Protein 4NMW (pdb70)

Foldseek 3Di:
DWDKDKAADAPAEEEEAEAALFAQCLCVLQRVVCRNHYTYIGTGPQQGFPNDDDFFALVVLVVVVPPDDQAHAYEYAALGLSSLLVVLPCVVRHPAREYELYDQAQDDDVVRDHHDLVVLVVLLVCCVPPVPVSSLVVLLLFQPPFPCSVVVSVSRVCRNVVGDGDSRHNSRSSVNNSDGHCLQVSLPNQAYEYEYECAEPGRHPVCQVVSCVSNVNYYYDYYRGYRSCCRRPVPVVVVVCVVVVVD

Secondary structure (DSSP, 8-state):
---EEEE---SSEEEEE--TT--GGGGHHHHHHHHTT-EEEEEPPTTSTT--S--------HHHHHTS-SSEEEEEETHHHHHHH---S-GGGEEEEEEES--S--B-BTTB-SB-HHHHHHHHHHHTTSHHHHHHHHHHTTSTTSTTHHHHHHHHHHHHHT----HHHHHHHHHHHHH---TTGGGG---EEEE--TT-SSS-TTHHHHHHHH-TT-EEE-----S-HHHH-HHHHHHH--TGGG-

Structure (mmCIF, N/CA/C/O backbone):
data_4NMW
#
_entry.id   4NMW
#
_cell.length_a   99.059
_cell.length_b   54.211
_cell.length_c   66.769
_cell.angle_alpha   90.00
_cell.angle_beta   126.13
_cell.angle_gamma   90.00
#
_symmetry.space_group_name_H-M   'C 1 2 1'
#
loop_
_entity.id
_entity.type
_entity.pdbx_description
1 polymer 'Pimelyl-[acyl-carrier protein] methyl ester esterase'
2 non-polymer 'CHLORIDE ION'
3 non-polymer DI(HYDROXYETHYL)ETHER
4 water water
#
loop_
_atom_site.group_PDB
_atom_site.id
_atom_site.type_symbol
_atom_site.label_atom_id
_atom_site.label_alt_id
_atom_site.label_comp_id
_atom_site.label_asym_id
_atom_site.label_entity_id
_atom_site.label_seq_id
_atom_site.pdbx_PDB_ins_code
_atom_site.Cartn_x
_atom_site.Cartn_y
_atom_site.Cartn_z
_atom_site.occupancy
_atom_site.B_iso_or_equiv
_atom_site.auth_seq_id
_atom_site.auth_comp_id
_atom_site.auth_asym_id
_atom_site.auth_atom_id
_atom_site.pdbx_PDB_model_num
ATOM 1 N N . ASP A 1 6 ? -1.876 51.986 14.738 1.00 39.28 3 ASP A N 1
ATOM 2 C CA . ASP A 1 6 ? -0.812 51.991 13.747 1.00 37.03 3 ASP A CA 1
ATOM 3 C C . ASP A 1 6 ? 0.331 51.087 14.194 1.00 29.44 3 ASP A C 1
ATOM 4 O O . ASP A 1 6 ? 0.427 50.704 15.356 1.00 31.34 3 ASP A O 1
ATOM 9 N N . ILE A 1 7 ? 1.185 50.717 13.257 1.00 20.44 4 ILE A N 1
ATOM 10 C CA . ILE A 1 7 ? 2.290 49.851 13.587 1.00 14.51 4 ILE A CA 1
ATOM 11 C C . ILE A 1 7 ? 3.462 50.721 13.990 1.00 10.21 4 ILE A C 1
ATOM 12 O O . ILE A 1 7 ? 3.712 51.773 13.367 1.00 11.65 4 ILE A O 1
ATOM 17 N N . TRP A 1 8 ? 4.151 50.309 15.052 1.00 9.47 5 TRP A N 1
ATOM 18 C CA . TRP A 1 8 ? 5.284 51.046 15.577 1.00 8.71 5 TRP A CA 1
ATOM 19 C C . TRP A 1 8 ? 6.524 50.733 14.760 1.00 8.41 5 TRP A C 1
ATOM 20 O O . TRP A 1 8 ? 6.945 49.573 14.675 1.00 8.76 5 TRP A O 1
ATOM 31 N N . TRP A 1 9 ? 7.079 51.771 14.139 1.00 8.99 6 TRP A N 1
ATOM 32 C CA . TRP A 1 9 ? 8.353 51.691 13.412 1.00 8.74 6 TRP A CA 1
ATOM 33 C C . TRP A 1 9 ? 9.362 52.659 14.036 1.00 9.49 6 TRP A C 1
ATOM 34 O O . TRP A 1 9 ? 9.005 53.749 14.500 1.00 11.39 6 TRP A O 1
ATOM 45 N N A GLN A 1 10 ? 10.624 52.251 14.012 0.50 9.72 7 GLN A N 1
ATOM 46 N N B GLN A 1 10 ? 10.635 52.269 14.053 0.50 10.70 7 GLN A N 1
ATOM 47 C CA A GLN A 1 10 ? 11.717 53.079 14.488 0.50 10.31 7 GLN A CA 1
ATOM 48 C CA B GLN A 1 10 ? 11.703 53.146 14.549 0.50 12.33 7 GLN A CA 1
ATOM 49 C C A GLN A 1 10 ? 12.820 53.076 13.452 0.50 10.31 7 GLN A C 1
ATOM 50 C C B GLN A 1 10 ? 12.930 53.056 13.655 0.50 12.21 7 GLN A C 1
ATOM 51 O O A GLN A 1 10 ? 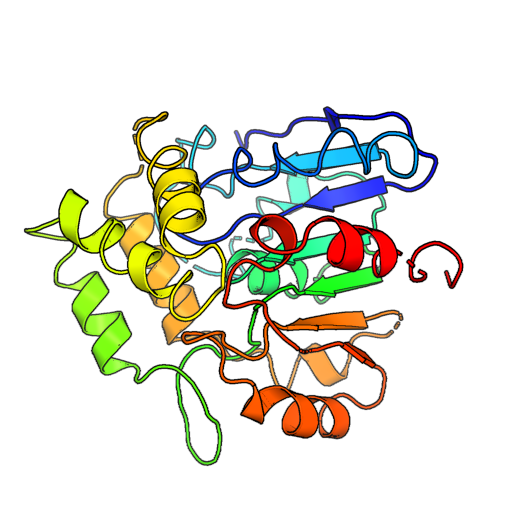13.044 52.070 12.781 0.50 8.67 7 GLN A O 1
ATOM 52 O O B GLN A 1 10 ? 13.352 51.963 13.294 0.50 12.61 7 GLN A O 1
ATOM 63 N N . THR A 1 11 ? 13.499 54.208 13.308 1.00 13.35 8 THR A N 1
ATOM 64 C CA . THR A 1 11 ? 14.678 54.248 12.473 1.00 13.65 8 THR A CA 1
ATOM 65 C C . THR A 1 11 ? 15.867 54.449 13.403 1.00 14.26 8 THR A C 1
ATOM 66 O O . THR A 1 11 ? 15.805 55.254 14.346 1.00 15.70 8 THR A O 1
ATOM 70 N N . TYR A 1 12 ? 16.942 53.717 13.145 1.00 13.44 9 TYR A N 1
ATOM 71 C CA . TYR A 1 12 ? 18.181 53.867 13.907 1.00 14.01 9 TYR A CA 1
ATOM 72 C C . TYR A 1 12 ? 19.374 53.758 12.967 1.00 11.65 9 TYR A C 1
ATOM 73 O O . TYR A 1 12 ? 19.408 52.883 12.108 1.00 12.76 9 TYR A O 1
ATOM 82 N N . GLY A 1 13 ? 20.382 54.607 13.168 1.00 13.45 10 GLY A N 1
ATOM 83 C CA . GLY A 1 13 ? 21.602 54.484 12.385 1.00 13.95 10 GLY A CA 1
ATOM 84 C C . GLY A 1 13 ? 21.590 55.360 11.154 1.00 15.16 10 GLY A C 1
ATOM 85 O O . GLY A 1 13 ? 20.613 56.055 10.885 1.00 17.76 10 GLY A O 1
ATOM 86 N N A GLU A 1 14 ? 22.668 55.317 10.382 0.44 14.97 11 GLU A N 1
ATOM 87 N N B GLU A 1 14 ? 22.693 55.349 10.410 0.56 14.55 11 GLU A N 1
ATOM 88 C CA A GLU A 1 14 ? 22.798 56.245 9.271 0.44 15.97 11 GLU A CA 1
ATOM 89 C CA B GLU A 1 14 ? 22.849 56.263 9.283 0.56 15.55 11 GLU A CA 1
ATOM 90 C C A GLU A 1 14 ? 23.466 55.616 8.047 0.44 14.32 11 GLU A C 1
ATOM 91 C C B GLU A 1 14 ? 23.585 55.621 8.106 0.56 14.41 11 GLU A C 1
ATOM 92 O O A GLU A 1 14 ? 23.858 56.317 7.110 0.44 14.26 11 GLU A O 1
ATOM 93 O O B GLU A 1 14 ? 24.156 56.320 7.261 0.56 14.99 11 GLU A O 1
ATOM 104 N N . GLY A 1 15 ? 23.583 54.292 8.052 1.00 12.87 12 GLY A N 1
ATOM 105 C CA . GLY A 1 15 ? 24.266 53.575 6.980 1.00 11.11 12 GLY A CA 1
ATOM 106 C C . GLY A 1 15 ? 23.637 53.704 5.600 1.00 10.84 12 GLY A C 1
ATOM 107 O O . GLY A 1 15 ? 22.468 54.075 5.467 1.00 12.23 12 GLY A O 1
ATOM 108 N N . ASN A 1 16 ? 24.414 53.388 4.558 1.00 10.34 13 ASN A N 1
ATOM 109 C CA . ASN A 1 16 ? 23.995 53.646 3.184 1.00 10.78 13 ASN A CA 1
ATOM 110 C C . ASN A 1 16 ? 23.162 52.521 2.543 1.00 10.45 13 ASN A C 1
ATOM 111 O O . ASN A 1 16 ? 22.816 52.578 1.358 1.00 13.10 13 ASN A O 1
ATOM 116 N N . CYS A 1 17 ? 22.795 51.528 3.350 1.00 10.32 14 CYS A N 1
ATOM 117 C CA . CYS A 1 17 ? 21.917 50.459 2.920 1.00 10.98 14 CYS A CA 1
ATOM 118 C C . CYS A 1 17 ? 20.833 50.331 3.977 1.00 9.00 14 CYS A C 1
ATOM 119 O O . CYS A 1 17 ? 21.138 50.301 5.168 1.00 10.48 14 CYS A O 1
ATOM 122 N N . HIS A 1 18 ? 19.572 50.291 3.556 1.00 9.05 15 HIS A N 1
ATOM 123 C CA . HIS A 1 18 ? 18.467 50.129 4.508 1.00 8.25 15 HIS A CA 1
ATOM 124 C C . HIS A 1 18 ? 18.262 48.676 4.894 1.00 7.55 15 HIS A C 1
ATOM 125 O O . HIS A 1 18 ? 18.375 47.785 4.054 1.00 8.36 15 HIS A O 1
ATOM 132 N N . LEU A 1 19 ? 17.968 48.451 6.169 1.00 8.15 16 LEU A N 1
ATOM 133 C CA . LEU A 1 19 ? 17.829 47.098 6.702 1.00 7.10 16 LEU A CA 1
ATOM 134 C C . LEU A 1 19 ? 16.622 47.030 7.643 1.00 7.49 16 LEU A C 1
ATOM 135 O O . LEU A 1 19 ? 16.593 47.701 8.675 1.00 9.01 16 LEU A O 1
ATOM 140 N N . VAL A 1 20 ? 15.613 46.253 7.264 1.00 7.15 17 VAL A N 1
ATOM 141 C CA . VAL A 1 20 ? 14.448 46.049 8.126 1.00 6.27 17 VAL A CA 1
ATOM 142 C C . VAL A 1 20 ? 14.730 44.850 9.024 1.00 6.56 17 VAL A C 1
ATOM 143 O O . VAL A 1 20 ? 15.187 43.810 8.534 1.00 7.46 17 VAL A O 1
ATOM 147 N N . LEU A 1 21 ? 14.452 44.990 10.322 1.00 6.18 18 LEU A N 1
ATOM 148 C CA . LEU A 1 21 ? 14.644 43.917 11.292 1.00 6.92 18 LEU A CA 1
ATOM 149 C C . LEU A 1 21 ? 13.306 43.520 11.900 1.00 6.78 18 LEU A C 1
ATOM 150 O O . LEU A 1 21 ? 12.608 44.379 12.462 1.00 7.92 18 LEU A O 1
ATOM 155 N N A LEU A 1 22 ? 12.945 42.237 11.772 0.52 6.70 19 LEU A N 1
ATOM 156 N N B LEU A 1 22 ? 12.956 42.235 11.803 0.48 6.65 19 LEU A N 1
ATOM 157 C CA A LEU A 1 22 ? 11.672 41.722 12.285 0.52 6.43 19 LEU A CA 1
ATOM 158 C CA B LEU A 1 22 ? 11.679 41.759 12.329 0.48 6.11 19 LEU A CA 1
ATOM 159 C C A LEU A 1 22 ? 11.920 40.701 13.389 0.52 5.71 19 LEU A C 1
ATOM 160 C C B LEU A 1 22 ? 11.865 40.677 13.374 0.48 4.93 19 LEU A C 1
ATOM 161 O O A LEU A 1 22 ? 12.596 39.687 13.166 0.52 7.71 19 LEU A O 1
ATOM 162 O O B LEU A 1 22 ? 12.420 39.603 13.092 0.48 5.98 19 LEU A O 1
ATOM 171 N N . HIS A 1 23 ? 11.362 40.965 14.571 1.00 5.41 20 HIS A N 1
ATOM 172 C CA . HIS A 1 23 ? 11.480 40.074 15.723 1.00 6.09 20 HIS A CA 1
ATOM 173 C C . HIS A 1 23 ? 10.581 38.819 15.641 1.00 6.96 20 HIS A C 1
ATOM 174 O O . HIS A 1 23 ? 9.764 38.640 14.705 1.00 8.11 20 HIS A O 1
ATOM 181 N N . GLY A 1 24 ? 10.720 37.954 16.646 1.00 8.22 21 GLY A N 1
ATOM 182 C CA . GLY A 1 24 ? 9.943 36.725 16.710 1.00 10.02 21 GLY A CA 1
ATOM 183 C C . GLY A 1 24 ? 8.741 36.784 17.641 1.00 8.44 21 GLY A C 1
ATOM 184 O O . GLY A 1 24 ? 8.451 37.811 18.292 1.00 8.41 21 GLY A O 1
ATOM 185 N N . TRP A 1 25 ? 8.046 35.662 17.747 1.00 8.28 22 TRP A N 1
ATOM 186 C CA . TRP A 1 25 ? 6.819 35.587 18.536 1.00 7.64 22 TRP A CA 1
ATOM 187 C C . TRP A 1 25 ? 7.012 35.976 19.996 1.00 9.06 22 TRP A C 1
ATOM 188 O O . TRP A 1 25 ? 8.029 35.613 20.616 1.00 9.61 22 TRP A O 1
ATOM 199 N N . GLY A 1 26 ? 6.054 36.736 20.543 1.00 8.67 23 GLY A N 1
ATOM 200 C CA . GLY A 1 26 ? 6.066 37.058 21.969 1.00 10.46 23 GLY A CA 1
ATOM 201 C C . GLY A 1 26 ? 7.039 38.126 22.390 1.00 11.04 23 GLY A C 1
ATOM 202 O O . GLY A 1 26 ? 7.155 38.434 23.569 1.00 13.28 23 GLY A O 1
ATOM 203 N N . LEU A 1 27 ? 7.730 38.716 21.422 1.00 9.45 24 LEU A N 1
ATOM 204 C CA . LEU A 1 27 ? 8.764 39.691 21.708 1.00 9.73 24 LEU A CA 1
ATOM 205 C C . LEU A 1 27 ? 8.468 41.001 20.998 1.00 9.70 24 LEU A C 1
ATOM 206 O O . LEU A 1 27 ? 7.314 41.288 20.679 1.00 10.39 24 LEU A O 1
ATOM 211 N N . ASN A 1 28 ? 9.499 41.812 20.782 1.00 8.97 25 ASN A N 1
ATOM 212 C CA . ASN A 1 28 ? 9.309 43.113 20.153 1.00 8.48 25 ASN A CA 1
ATOM 213 C C . ASN A 1 28 ? 10.670 43.578 19.665 1.00 8.81 25 ASN A C 1
ATOM 214 O O . ASN A 1 28 ? 11.670 42.852 19.818 1.00 10.09 25 ASN A O 1
ATOM 219 N N . ALA A 1 29 ? 10.726 44.762 19.075 1.00 8.99 26 ALA A N 1
ATOM 220 C CA . ALA A 1 29 ? 11.952 45.192 18.417 1.00 9.01 26 ALA A CA 1
ATOM 221 C C . ALA A 1 29 ? 13.113 45.394 19.385 1.00 9.05 26 ALA A C 1
ATOM 222 O O . ALA A 1 29 ? 14.248 45.511 18.939 1.00 10.72 26 ALA A O 1
ATOM 224 N N . GLU A 1 30 ? 12.843 45.440 20.691 1.00 9.36 27 GLU A N 1
ATOM 225 C CA . GLU A 1 30 ? 13.926 45.646 21.643 1.00 11.04 27 GLU A CA 1
ATOM 226 C C . GLU A 1 30 ? 14.924 44.490 21.683 1.00 10.58 27 GLU A C 1
ATOM 227 O O . GLU A 1 30 ? 16.029 44.645 22.229 1.00 12.50 27 GLU A O 1
ATOM 233 N N A VAL A 1 31 ? 14.558 43.339 21.106 0.72 10.05 28 VAL A N 1
ATOM 234 N N B VAL A 1 31 ? 14.567 43.356 21.092 0.28 10.78 28 VAL A N 1
ATOM 235 C CA A VAL A 1 31 ? 15.508 42.222 21.021 0.72 9.80 28 VAL A CA 1
ATOM 236 C CA B VAL A 1 31 ? 15.498 42.237 21.027 0.28 10.97 28 VAL A CA 1
ATOM 237 C C A VAL A 1 31 ? 16.753 42.608 20.223 0.72 10.53 28 VAL A C 1
ATOM 238 C C B VAL A 1 31 ? 16.743 42.595 20.206 0.28 10.88 28 VAL A C 1
ATOM 239 O O A VAL A 1 31 ? 17.824 42.015 20.417 0.72 12.08 28 VAL A O 1
ATOM 240 O O B VAL A 1 31 ? 17.802 41.980 20.367 0.28 11.67 28 VAL A O 1
ATOM 247 N N . TRP A 1 32 ? 16.623 43.612 19.353 1.00 9.97 29 TRP A N 1
ATOM 248 C CA . TRP A 1 32 ? 17.735 44.030 18.480 1.00 11.01 29 TRP A CA 1
ATOM 249 C C . TRP A 1 32 ? 18.686 45.028 19.144 1.00 13.18 29 TRP A C 1
ATOM 250 O O . TRP A 1 32 ? 19.670 45.464 18.527 1.00 14.84 29 TRP A O 1
ATOM 261 N N . HIS A 1 33 ? 18.400 45.406 20.386 1.00 14.83 30 HIS A N 1
ATOM 262 C CA . HIS A 1 33 ? 19.174 46.469 21.034 1.00 17.78 30 HIS A CA 1
ATOM 263 C C . HIS A 1 33 ? 20.671 46.175 21.019 1.00 20.60 30 HIS A C 1
ATOM 264 O O . HIS A 1 33 ? 21.486 47.079 20.796 1.00 22.25 30 HIS A O 1
ATOM 271 N N . CYS A 1 34 ? 21.011 44.898 21.189 1.00 22.57 31 CYS A N 1
ATOM 272 C CA . CYS A 1 34 ? 22.397 44.450 21.356 1.00 25.87 31 CYS A CA 1
ATOM 273 C C . CYS A 1 34 ? 23.244 44.588 20.110 1.00 24.29 31 CYS A C 1
ATOM 274 O O . CYS A 1 34 ? 24.469 44.542 20.181 1.00 27.94 31 CYS A O 1
ATOM 277 N N A ILE A 1 35 ? 22.610 44.731 18.950 0.67 20.14 32 ILE A N 1
ATOM 278 N N B ILE A 1 35 ? 22.583 44.803 18.983 0.33 22.24 32 ILE A N 1
ATOM 279 C CA A ILE A 1 35 ? 23.382 44.835 17.713 0.67 18.53 32 ILE A CA 1
ATOM 280 C CA B ILE A 1 35 ? 23.252 44.739 17.704 0.33 21.63 32 ILE A CA 1
ATOM 281 C C A ILE A 1 35 ? 23.251 46.189 17.016 0.67 16.46 32 ILE A C 1
ATOM 282 C C B ILE A 1 35 ? 23.159 46.069 16.954 0.33 21.03 32 ILE A C 1
ATOM 283 O O A ILE A 1 35 ? 23.912 46.422 16.008 0.67 16.34 32 ILE A O 1
ATOM 284 O O B ILE A 1 35 ? 23.792 46.244 15.913 0.33 20.88 32 ILE A O 1
ATOM 293 N N A ARG A 1 36 ? 22.396 47.064 17.545 0.67 16.06 33 ARG A N 1
ATOM 294 N N B ARG A 1 36 ? 22.383 47.006 17.497 0.33 21.10 33 ARG A N 1
ATOM 295 C CA A ARG A 1 36 ? 22.126 48.362 16.923 0.67 17.76 33 ARG A CA 1
ATOM 296 C CA B ARG A 1 36 ? 22.121 48.276 16.820 0.33 21.91 33 ARG A CA 1
ATOM 297 C C A ARG A 1 36 ? 23.384 49.157 16.646 0.67 17.26 33 ARG A C 1
ATOM 298 C C B ARG A 1 36 ? 23.369 49.115 16.571 0.33 21.97 33 ARG A C 1
ATOM 299 O O A ARG A 1 36 ? 23.583 49.631 15.535 0.67 17.21 33 ARG A O 1
ATOM 300 O O B ARG A 1 36 ? 23.592 49.568 15.451 0.33 21.64 33 ARG A O 1
ATOM 315 N N A GLU A 1 37 ? 24.212 49.331 17.672 0.60 19.64 34 GLU A N 1
ATOM 316 N N B GLU A 1 37 ? 24.170 49.34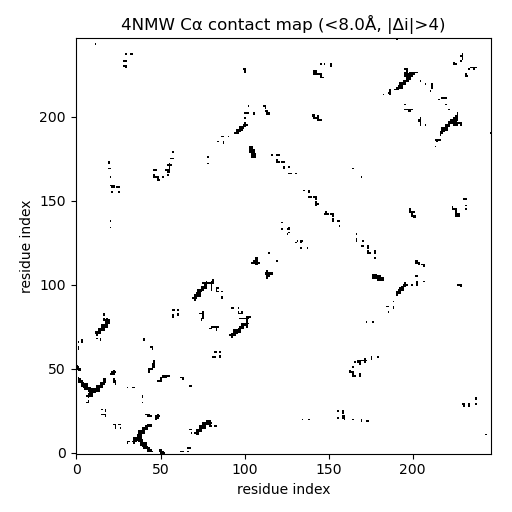0 17.610 0.40 23.52 34 GLU A N 1
ATOM 317 C CA A GLU A 1 37 ? 25.389 50.185 17.563 0.60 22.48 34 GLU A CA 1
ATOM 318 C CA B GLU A 1 37 ? 25.314 50.242 17.481 0.40 25.22 34 GLU A CA 1
ATOM 319 C C A GLU A 1 37 ? 26.358 49.672 16.513 0.60 22.60 34 GLU A C 1
ATOM 320 C C B GLU A 1 37 ? 26.368 49.700 16.524 0.40 23.82 34 GLU A C 1
ATOM 321 O O A GLU A 1 37 ? 26.850 50.439 15.684 0.60 23.66 34 GLU A O 1
ATOM 322 O O B GLU A 1 37 ? 27.000 50.462 15.794 0.40 24.46 34 GLU A O 1
ATOM 333 N N A GLU A 1 38 ? 26.620 48.370 16.543 0.50 21.25 35 GLU A N 1
ATOM 334 N N B GLU A 1 38 ? 26.552 48.384 16.519 0.50 21.86 35 GLU A N 1
ATOM 335 C CA A GLU A 1 38 ? 27.536 47.770 15.584 0.50 22.88 35 GLU A CA 1
ATOM 336 C CA B GLU A 1 38 ? 27.514 47.776 15.608 0.50 23.04 35 GLU A CA 1
ATOM 337 C C A GLU A 1 38 ? 27.029 47.963 14.156 0.50 20.82 35 GLU A C 1
ATOM 338 C C B GLU A 1 38 ? 27.038 47.861 14.159 0.50 21.19 35 GLU A C 1
ATOM 339 O O A GLU A 1 38 ? 27.805 48.288 13.253 0.50 23.51 35 GLU A O 1
ATOM 340 O O B GLU A 1 38 ? 27.847 47.989 13.238 0.50 24.30 35 GLU A O 1
ATOM 351 N N . LEU A 1 39 ? 25.725 47.798 13.955 1.00 17.54 36 LEU A N 1
ATOM 352 C CA . LEU A 1 39 ? 25.159 47.868 12.613 1.00 14.22 36 LEU A CA 1
ATOM 353 C C . LEU A 1 39 ? 24.913 49.290 12.081 1.00 14.11 36 LEU A C 1
ATOM 354 O O . LEU A 1 39 ? 24.883 49.481 10.869 1.00 14.70 36 LEU A O 1
ATOM 359 N N . GLY A 1 40 ? 24.726 50.268 12.969 1.00 15.19 37 GLY A N 1
ATOM 360 C CA . GLY A 1 40 ? 24.221 51.580 12.568 1.00 15.25 37 GLY A CA 1
ATOM 361 C C . GLY A 1 40 ? 25.087 52.420 11.646 1.00 14.19 37 GLY A C 1
ATOM 362 O O . GLY A 1 40 ? 24.599 53.321 10.958 1.00 13.60 37 GLY A O 1
ATOM 363 N N . SER A 1 41 ? 26.382 52.146 11.604 1.00 14.14 38 SER A N 1
ATOM 364 C CA . SER A 1 41 ? 27.193 52.879 10.625 1.00 15.25 38 SER A CA 1
ATOM 365 C C . SER A 1 41 ? 27.123 52.229 9.237 1.00 14.26 38 SER A C 1
ATOM 366 O O . SER A 1 41 ? 27.388 52.880 8.234 1.00 15.35 38 SER A O 1
ATOM 369 N N . HIS A 1 42 ? 26.735 50.955 9.190 1.00 13.51 39 HIS A N 1
ATOM 370 C CA . HIS A 1 42 ? 26.697 50.186 7.943 1.00 10.95 39 HIS A CA 1
ATOM 371 C C . HIS A 1 42 ? 25.323 50.112 7.317 1.00 9.81 39 HIS A C 1
ATOM 372 O O . HIS A 1 42 ? 25.191 49.959 6.109 1.00 10.43 39 HIS A O 1
ATOM 379 N N . PHE A 1 43 ? 24.300 50.232 8.157 1.00 9.31 40 PHE A N 1
ATOM 380 C CA . PHE A 1 43 ? 22.924 50.195 7.683 1.00 8.80 40 PHE A CA 1
ATOM 381 C C . PHE A 1 43 ? 22.126 51.311 8.335 1.00 8.94 40 PHE A C 1
ATOM 382 O O . PHE A 1 43 ? 22.441 51.734 9.440 1.00 11.46 40 PHE A O 1
ATOM 390 N N . THR A 1 44 ? 21.077 51.773 7.658 1.00 8.94 41 THR A N 1
ATOM 391 C CA . THR A 1 44 ? 20.014 52.492 8.354 1.00 9.50 41 THR A CA 1
ATOM 392 C C . THR A 1 44 ? 18.998 51.427 8.735 1.00 9.27 41 THR A C 1
ATOM 393 O O . THR A 1 44 ? 18.438 50.770 7.856 1.00 8.98 41 THR A O 1
ATOM 397 N N . LEU A 1 45 ? 18.785 51.244 10.035 1.00 9.87 42 LEU A N 1
ATOM 398 C CA . LEU A 1 45 ? 17.905 50.184 10.527 1.00 9.04 42 LEU A CA 1
ATOM 399 C C . LEU A 1 45 ? 16.475 50.657 10.631 1.00 9.79 42 LEU A C 1
ATOM 400 O O . LEU A 1 45 ? 16.221 51.791 11.045 1.00 9.84 42 LEU A O 1
ATOM 405 N N . HIS A 1 46 ? 15.550 49.778 10.256 1.00 8.39 43 HIS A N 1
ATOM 406 C CA . HIS A 1 46 ? 14.131 50.024 10.405 1.00 8.33 43 HIS A CA 1
ATOM 407 C C . HIS A 1 46 ? 13.574 48.928 11.254 1.00 8.13 43 HIS A C 1
ATOM 408 O O . HIS A 1 46 ? 13.490 47.760 10.820 1.00 7.95 43 HIS A O 1
ATOM 415 N N . LEU A 1 47 ? 13.274 49.287 12.498 1.00 8.26 44 LEU A N 1
ATOM 416 C CA . LEU A 1 47 ? 12.851 48.310 13.499 1.00 8.81 44 LEU A CA 1
ATOM 417 C C . LEU A 1 47 ? 11.348 48.391 13.632 1.00 9.04 44 LEU A C 1
ATOM 418 O O . LEU A 1 47 ? 10.819 49.462 13.716 1.00 10.81 44 LEU A O 1
ATOM 423 N N . VAL A 1 48 ? 10.672 47.255 13.641 1.00 8.81 45 VAL A N 1
ATOM 424 C CA . VAL A 1 48 ? 9.209 47.259 13.696 1.00 7.97 45 VAL A CA 1
ATOM 425 C C . VAL A 1 48 ? 8.726 46.323 14.804 1.00 7.18 45 VAL A C 1
ATOM 426 O O . VAL A 1 48 ? 9.372 45.292 15.098 1.00 8.43 45 VAL A O 1
ATOM 430 N N . ASP A 1 49 ? 7.640 46.708 15.474 1.00 8.01 46 ASP A N 1
ATOM 431 C CA . ASP A 1 49 ? 6.930 45.757 16.321 1.00 7.23 46 ASP A CA 1
ATOM 432 C C . ASP A 1 49 ? 5.818 45.159 15.459 1.00 7.23 46 ASP A C 1
ATOM 433 O O . ASP A 1 49 ? 4.988 45.889 14.916 1.00 8.69 46 ASP A O 1
ATOM 438 N N . LEU A 1 50 ? 5.812 43.831 15.310 1.00 5.91 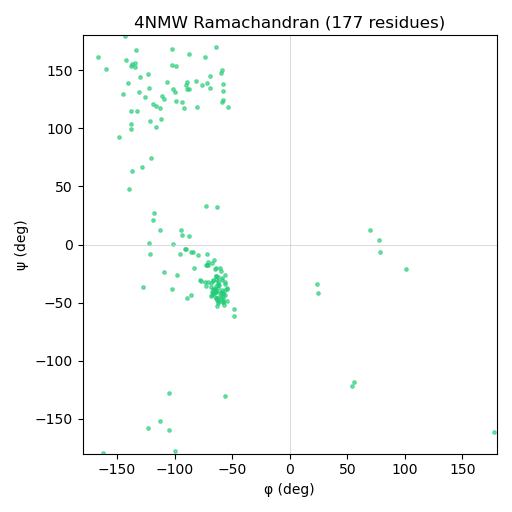47 LEU A N 1
ATOM 439 C CA . LEU A 1 50 ? 4.796 43.199 14.463 1.00 6.39 47 LEU A CA 1
ATOM 440 C C . LEU A 1 50 ? 3.418 43.548 14.990 1.00 6.30 47 LEU A C 1
ATOM 441 O O . LEU A 1 50 ? 3.248 43.735 16.186 1.00 7.45 47 LEU A O 1
ATOM 446 N N . PRO A 1 51 ? 2.422 43.624 14.102 1.00 7.60 48 PRO A N 1
ATOM 447 C CA . PRO A 1 51 ? 1.078 44.055 14.536 1.00 9.06 48 PRO A CA 1
ATOM 448 C C . PRO A 1 51 ? 0.509 43.154 15.629 1.00 9.12 48 PRO A C 1
ATOM 449 O O . PRO A 1 51 ? 0.436 41.920 15.431 1.00 9.86 48 PRO A O 1
ATOM 453 N N . GLY A 1 52 ? 0.134 43.764 16.761 1.00 8.08 49 GLY A N 1
ATOM 454 C CA . GLY A 1 52 ? -0.371 43.040 17.924 1.00 8.75 49 GLY A CA 1
ATOM 455 C C . GLY A 1 52 ? 0.677 42.871 19.004 1.00 8.29 49 GLY A C 1
ATOM 456 O O . GLY A 1 52 ? 0.348 42.601 20.163 1.00 10.19 49 GLY A O 1
ATOM 457 N N . TYR A 1 53 ? 1.945 42.977 18.614 1.00 7.16 50 TYR A N 1
ATOM 458 C CA . TYR A 1 53 ? 3.065 42.746 19.538 1.00 7.48 50 TYR A CA 1
ATOM 459 C C . TYR A 1 53 ? 3.655 44.059 19.995 1.00 7.42 50 TYR A C 1
ATOM 460 O O . TYR A 1 53 ? 3.600 45.054 19.265 1.00 9.05 50 TYR A O 1
ATOM 469 N N . GLY A 1 54 ? 4.276 44.056 21.175 1.00 8.80 51 GLY A N 1
ATOM 470 C CA . GLY A 1 54 ? 4.988 45.238 21.649 1.00 9.26 51 GLY A CA 1
ATOM 471 C C . GLY A 1 54 ? 4.128 46.498 21.661 1.00 9.41 51 GLY A C 1
ATOM 472 O O . GLY A 1 54 ? 3.055 46.531 22.270 1.00 11.97 51 GLY A O 1
ATOM 473 N N . ARG A 1 55 ? 4.589 47.511 20.939 1.00 9.91 52 ARG A N 1
ATOM 474 C CA . ARG A 1 55 ? 3.966 48.827 20.906 1.00 9.91 52 ARG A CA 1
ATOM 475 C C . ARG A 1 55 ? 2.919 48.945 19.797 1.00 9.99 52 ARG A C 1
ATOM 476 O O . ARG A 1 55 ? 2.250 49.977 19.678 1.00 13.73 52 ARG A O 1
ATOM 484 N N . SER A 1 56 ? 2.784 47.892 18.990 1.00 9.09 53 SER A N 1
ATOM 485 C CA . SER A 1 56 ? 1.817 47.885 17.880 1.00 9.99 53 SER A CA 1
ATOM 486 C C . SER A 1 56 ? 0.485 47.307 18.353 1.00 13.88 53 SER A C 1
ATOM 487 O O . SER A 1 56 ? 0.049 46.246 17.895 1.00 12.63 53 SER A O 1
ATOM 490 N N A SER A 1 57 ? -0.145 47.969 19.312 0.38 17.19 54 SER A N 1
ATOM 491 N N B SER A 1 57 ? -0.193 48.058 19.219 0.62 17.70 54 SER A N 1
ATOM 492 C CA A SER A 1 57 ? -1.131 47.274 20.143 0.38 18.92 54 SER A CA 1
ATOM 493 C CA B SER A 1 57 ? -1.501 47.645 19.740 0.62 19.28 54 SER A CA 1
ATOM 494 C C A SER A 1 57 ? -2.528 47.040 19.547 0.38 19.50 54 SER A C 1
ATOM 495 C C B SER A 1 57 ? -2.644 47.880 18.750 0.62 17.76 54 SER A C 1
ATOM 496 O O A SER A 1 57 ? -3.235 46.144 19.996 0.38 20.05 54 SER A O 1
ATOM 497 O O B SER A 1 57 ? -2.477 48.548 17.728 0.62 18.63 54 SER A O 1
ATOM 502 N N A GLY A 1 58 ? -2.919 47.815 18.538 0.38 18.87 55 GLY A N 1
ATOM 503 N N B GLY A 1 58 ? -3.802 47.303 19.057 0.62 18.36 55 GLY A N 1
ATOM 504 C CA A GLY A 1 58 ? -4.284 47.757 18.023 0.38 20.22 55 GLY A CA 1
ATOM 505 C CA B GLY A 1 58 ? -5.004 47.542 18.289 0.62 20.89 55 GLY A CA 1
ATOM 506 C C A GLY A 1 58 ? -4.599 46.757 16.914 0.38 20.62 55 GLY A C 1
ATOM 507 C C B GLY A 1 58 ? -5.207 46.517 17.195 0.62 21.75 55 GLY A C 1
ATOM 508 O O A GLY A 1 58 ? -5.052 47.146 15.832 0.38 20.92 55 GLY A O 1
ATOM 509 O O B GLY A 1 58 ? -6.085 46.682 16.347 0.62 24.72 55 GLY A O 1
ATOM 510 N N . PHE A 1 59 ? -4.382 45.471 17.190 1.00 19.72 56 PHE A N 1
ATOM 511 C CA . PHE A 1 59 ? -4.554 44.386 16.219 1.00 17.47 56 PHE A CA 1
ATOM 512 C C . PHE A 1 59 ? -4.920 43.120 16.963 1.00 18.85 56 PHE A C 1
ATOM 513 O O . PHE A 1 59 ? -4.567 42.968 18.129 1.00 20.74 56 PHE A O 1
ATOM 521 N N . GLY A 1 60 ? -5.621 42.212 16.292 1.00 17.88 57 GLY A N 1
ATOM 522 C CA . GLY A 1 60 ? -5.933 40.911 16.856 1.00 16.14 57 GLY A CA 1
ATOM 523 C C . GLY A 1 60 ? -5.204 39.823 16.097 1.00 15.42 57 GLY A C 1
ATOM 524 O O . GLY A 1 60 ? -4.135 40.082 15.538 1.00 16.59 57 GLY A O 1
ATOM 525 N N . ALA A 1 61 ? -5.781 38.621 16.072 1.00 14.24 58 ALA A N 1
ATOM 526 C CA . ALA A 1 61 ? -5.227 37.506 15.310 1.00 12.82 58 ALA A CA 1
ATOM 527 C C . ALA A 1 61 ? -5.243 37.822 13.820 1.00 12.00 58 ALA A C 1
ATOM 528 O O . ALA A 1 61 ? -6.203 38.391 13.297 1.00 14.65 58 ALA A O 1
ATOM 538 N N . THR A 1 63 ? -3.637 36.215 9.815 1.00 10.89 60 THR A N 1
ATOM 539 C CA . THR A 1 63 ? -2.832 35.275 9.060 1.00 10.65 60 THR A CA 1
ATOM 540 C C . THR A 1 63 ? -1.543 35.949 8.626 1.00 9.04 60 THR A C 1
ATOM 541 O O . THR A 1 63 ? -1.396 37.185 8.697 1.00 9.24 60 THR A O 1
ATOM 545 N N . LEU A 1 64 ? -0.612 35.136 8.149 1.00 8.97 61 LEU A N 1
ATOM 546 C CA . LEU A 1 64 ? 0.645 35.664 7.659 1.00 8.42 61 LEU A CA 1
ATOM 547 C C . LEU A 1 64 ? 0.405 36.679 6.528 1.00 8.75 61 LEU A C 1
ATOM 548 O O . LEU A 1 64 ? 1.062 37.734 6.455 1.00 9.44 61 LEU A O 1
ATOM 553 N N . GLU A 1 65 ? -0.528 36.364 5.637 1.00 9.14 62 GLU A N 1
ATOM 554 C CA . GLU A 1 65 ? -0.844 37.272 4.542 1.00 10.50 62 GLU A CA 1
ATOM 555 C C . GLU A 1 65 ? -1.319 38.641 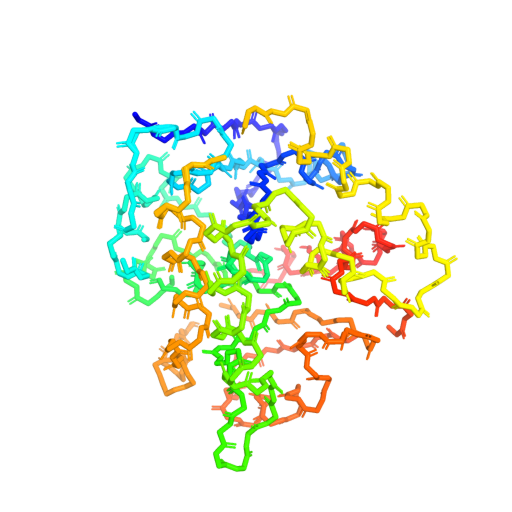5.037 1.00 10.37 62 GLU A C 1
ATOM 556 O O . GLU A 1 65 ? -0.859 39.681 4.542 1.00 10.75 62 GLU A O 1
ATOM 562 N N A GLU A 1 66 ? -2.215 38.621 6.033 0.55 9.77 63 GLU A N 1
ATOM 563 N N B GLU A 1 66 ? -2.250 38.673 5.990 0.45 11.16 63 GLU A N 1
ATOM 564 C CA A GLU A 1 66 ? -2.793 39.832 6.603 0.55 9.89 63 GLU A CA 1
ATOM 565 C CA B GLU A 1 66 ? -2.705 39.973 6.450 0.45 12.21 63 GLU A CA 1
ATOM 566 C C A GLU A 1 66 ? -1.732 40.637 7.349 0.55 8.89 63 GLU A C 1
ATOM 567 C C B GLU A 1 66 ? -1.592 40.672 7.228 0.45 9.85 63 GLU A C 1
ATOM 568 O O A GLU A 1 66 ? -1.668 41.867 7.279 0.55 9.42 63 GLU A O 1
ATOM 569 O O B GLU A 1 66 ? -1.349 41.873 7.047 0.45 9.32 63 GLU A O 1
ATOM 588 N N . THR A 1 68 ? 1.616 40.556 6.976 1.00 7.29 65 THR A N 1
ATOM 589 C CA . THR A 1 68 ? 2.652 41.115 6.112 1.00 7.04 65 THR A CA 1
ATOM 590 C C . THR A 1 68 ? 2.155 42.340 5.359 1.00 7.84 65 THR A C 1
ATOM 591 O O . THR A 1 68 ? 2.902 43.304 5.179 1.00 8.68 65 THR A O 1
ATOM 595 N N . ALA A 1 69 ? 0.885 42.315 4.939 1.00 8.05 66 ALA A N 1
ATOM 596 C CA . ALA A 1 69 ? 0.338 43.473 4.235 1.00 8.65 66 ALA A CA 1
ATOM 597 C C . ALA A 1 69 ? 0.328 44.704 5.130 1.00 8.09 66 ALA A C 1
ATOM 598 O O . ALA A 1 69 ? 0.527 45.836 4.659 1.00 10.82 66 ALA A O 1
ATOM 600 N N A GLN A 1 70 ? 0.084 44.511 6.419 0.70 8.04 67 GLN A N 1
ATOM 601 N N B GLN A 1 70 ? 0.111 44.488 6.422 0.30 9.10 67 GLN A N 1
ATOM 602 C CA A GLN A 1 70 ? 0.124 45.650 7.332 0.70 7.92 67 GLN A CA 1
ATOM 603 C CA B GLN A 1 70 ? 0.082 45.583 7.385 0.30 10.14 67 GLN A CA 1
ATOM 604 C C A GLN A 1 70 ? 1.546 46.132 7.555 0.70 8.29 67 GLN A C 1
ATOM 605 C C B GLN A 1 70 ? 1.490 46.100 7.696 0.30 9.82 67 GLN A C 1
ATOM 606 O O A GLN A 1 70 ? 1.822 47.343 7.537 0.70 8.05 67 GLN A O 1
ATOM 607 O O B GLN A 1 70 ? 1.694 47.304 7.883 0.30 10.45 67 GLN A O 1
ATOM 618 N N . VAL A 1 71 ? 2.461 45.193 7.738 1.00 8.85 68 VAL A N 1
ATOM 619 C CA . VAL A 1 71 ? 3.848 45.570 7.944 1.00 8.46 68 VAL A CA 1
ATOM 620 C C . VAL A 1 71 ? 4.360 46.351 6.733 1.00 8.39 68 VAL A C 1
ATOM 621 O O . VAL A 1 71 ? 5.114 47.313 6.888 1.00 9.77 68 VAL A O 1
ATOM 625 N N . ALA A 1 72 ? 3.931 45.958 5.531 1.00 6.89 69 ALA A N 1
ATOM 626 C CA . ALA A 1 72 ? 4.431 46.581 4.303 1.00 8.06 69 ALA A CA 1
ATOM 627 C C . ALA A 1 72 ? 4.055 48.070 4.200 1.00 9.68 69 ALA A C 1
ATOM 628 O O . ALA A 1 72 ? 4.759 48.845 3.541 1.00 11.63 69 ALA A O 1
ATOM 630 N N . LYS A 1 73 ? 2.947 48.464 4.836 1.00 9.32 70 LYS A N 1
ATOM 631 C CA . LYS A 1 73 ? 2.393 49.815 4.632 1.00 11.14 70 LYS A CA 1
ATOM 632 C C . LYS A 1 73 ? 3.369 50.951 4.883 1.00 12.58 70 LYS A C 1
ATOM 633 O O . LYS A 1 73 ? 3.487 51.857 4.063 1.00 14.50 70 LYS A O 1
ATOM 639 N N . ASN A 1 74 ? 4.066 50.904 6.017 1.00 12.48 71 ASN A N 1
ATOM 640 C CA . ASN A 1 74 ? 4.926 52.012 6.394 1.00 13.03 71 ASN A CA 1
ATOM 641 C C . ASN A 1 74 ? 6.363 51.590 6.515 1.00 12.19 71 ASN A C 1
ATOM 642 O O . ASN A 1 74 ? 7.174 52.252 7.165 1.00 14.28 71 ASN A O 1
ATOM 647 N N . ALA A 1 75 ? 6.660 50.471 5.856 1.00 12.71 72 ALA A N 1
ATOM 648 C CA . ALA A 1 75 ? 8.027 49.973 5.752 1.00 11.27 72 ALA A CA 1
ATOM 649 C C . ALA A 1 75 ? 8.762 50.878 4.757 1.00 11.48 72 ALA A C 1
ATOM 650 O O . ALA A 1 75 ? 8.127 51.584 3.967 1.00 12.54 72 ALA A O 1
ATOM 652 N N . PRO A 1 76 ? 10.101 50.861 4.789 1.00 12.97 73 PRO A N 1
ATOM 653 C CA . PRO A 1 76 ? 10.819 51.652 3.782 1.00 12.17 73 PRO A CA 1
ATOM 654 C C . PRO A 1 76 ? 10.528 51.178 2.356 1.00 11.92 73 PRO A C 1
ATOM 655 O O . PRO A 1 76 ? 10.122 50.028 2.154 1.00 13.56 73 PRO A O 1
ATOM 659 N N A ASP A 1 77 ? 10.710 52.073 1.386 0.58 12.62 74 ASP A N 1
ATOM 660 N N B ASP A 1 77 ? 10.760 52.036 1.368 0.42 13.09 74 ASP A N 1
ATOM 661 C CA A ASP A 1 77 ? 10.499 51.727 -0.010 0.58 13.83 74 ASP A CA 1
ATOM 662 C CA B ASP A 1 77 ? 10.451 51.656 -0.004 0.42 14.43 74 ASP A CA 1
ATOM 663 C C A ASP A 1 77 ? 11.360 50.510 -0.356 0.58 13.16 74 ASP A C 1
ATOM 664 C C B ASP A 1 77 ? 11.430 50.638 -0.594 0.42 14.00 74 ASP A C 1
ATOM 665 O O A ASP A 1 77 ? 10.842 49.474 -0.787 0.58 12.75 74 ASP A O 1
ATOM 666 O O B ASP A 1 77 ? 11.071 49.887 -1.499 0.42 15.35 74 ASP A O 1
ATOM 675 N N . GLN A 1 78 ? 12.663 50.622 -0.093 1.00 13.36 75 GLN A N 1
ATOM 676 C C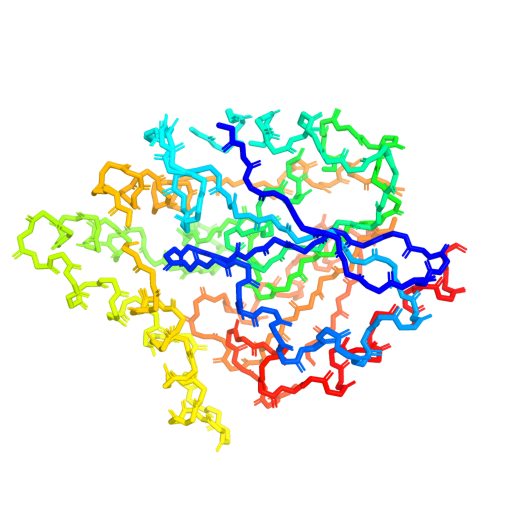A . GLN A 1 78 ? 13.642 49.622 -0.511 1.00 14.71 75 GLN A CA 1
ATOM 677 C C . GLN A 1 78 ? 14.555 49.256 0.650 1.00 11.46 75 GLN A C 1
ATOM 678 O O . GLN A 1 78 ? 15.069 50.145 1.321 1.00 13.41 75 GLN A O 1
ATOM 684 N N . ALA A 1 79 ? 14.759 47.962 0.903 1.00 8.66 76 ALA A N 1
ATOM 685 C CA . ALA A 1 79 ? 15.631 47.548 2.011 1.00 7.25 76 ALA A CA 1
ATOM 686 C C . ALA A 1 79 ? 15.961 46.075 1.890 1.00 6.76 76 ALA A C 1
ATOM 687 O O . ALA A 1 79 ? 15.280 45.341 1.191 1.00 7.40 76 ALA A O 1
ATOM 689 N N . ILE A 1 80 ? 17.019 45.660 2.570 1.00 6.32 77 ILE A N 1
ATOM 690 C CA . ILE A 1 80 ? 17.206 44.248 2.910 1.00 6.20 77 ILE A CA 1
ATOM 691 C C . ILE A 1 80 ? 16.172 43.937 3.983 1.00 5.93 77 ILE A C 1
ATOM 692 O O . ILE A 1 80 ? 16.013 44.733 4.916 1.00 7.30 77 ILE A O 1
ATOM 697 N N . TRP A 1 81 ? 15.533 42.769 3.896 1.00 5.61 78 TRP A N 1
ATOM 698 C CA . TRP A 1 81 ? 14.540 42.374 4.910 1.00 5.66 78 TRP A CA 1
ATOM 699 C C . TRP A 1 81 ? 15.076 41.209 5.677 1.00 6.30 78 TRP A C 1
ATOM 700 O O . TRP A 1 81 ? 15.354 40.146 5.078 1.00 7.65 78 TRP A O 1
ATOM 711 N N . LEU A 1 82 ? 15.267 41.407 6.989 1.00 6.60 79 LEU A N 1
ATOM 712 C CA . LEU A 1 82 ? 15.824 40.364 7.839 1.00 7.21 79 LEU A CA 1
ATOM 713 C C . LEU A 1 82 ? 14.815 39.995 8.900 1.00 6.86 79 LEU A C 1
ATOM 714 O O . LEU A 1 82 ? 14.426 40.853 9.702 1.00 9.06 79 LEU A O 1
ATOM 719 N N . GLY A 1 83 ? 14.422 38.723 8.926 1.00 6.18 80 GLY A N 1
ATOM 720 C CA . GLY A 1 83 ? 13.461 38.274 9.913 1.00 6.90 80 GLY A CA 1
ATOM 721 C C . GLY A 1 83 ? 13.977 37.141 10.769 1.00 5.91 80 GLY A C 1
ATOM 722 O O . GLY A 1 83 ? 14.545 36.168 10.257 1.00 6.80 80 GLY A O 1
ATOM 723 N N . TRP A 1 84 ? 13.746 37.270 12.073 1.00 6.00 81 TRP A N 1
ATOM 724 C CA . TRP A 1 84 ? 14.110 36.261 13.066 1.00 5.82 81 TRP A CA 1
ATOM 725 C C . TRP A 1 84 ? 12.893 35.411 13.424 1.00 6.37 81 TRP A C 1
ATOM 726 O O . TRP A 1 84 ? 11.858 35.947 13.855 1.00 7.88 81 TRP A O 1
ATOM 737 N N . SER A 1 85 ? 13.021 34.096 13.252 1.00 7.33 82 SER A N 1
ATOM 738 C CA . SER A 1 85 ? 11.996 33.131 13.669 1.00 7.74 82 SER A CA 1
ATOM 739 C C . SER A 1 85 ? 10.643 33.485 13.011 1.00 7.41 82 SER A C 1
ATOM 740 O O . SER A 1 85 ? 10.571 33.503 11.799 1.00 8.03 82 SER A O 1
ATOM 743 N N . LEU A 1 86 ? 9.594 33.793 13.776 1.00 8.44 83 LEU A N 1
ATOM 744 C CA . LEU A 1 86 ? 8.320 34.194 13.148 1.00 7.77 83 LEU A CA 1
ATOM 745 C C . LEU A 1 86 ? 8.534 35.361 12.175 1.00 7.18 83 LEU A C 1
ATOM 746 O O . LEU A 1 86 ? 7.920 35.412 11.095 1.00 7.36 83 LEU A O 1
ATOM 751 N N . GLY A 1 87 ? 9.408 36.289 12.556 1.00 7.22 84 GLY A N 1
ATOM 752 C CA . GLY A 1 87 ? 9.738 37.427 11.702 1.00 6.29 84 GLY A CA 1
ATOM 753 C C . GLY A 1 87 ? 10.295 36.997 10.344 1.00 6.81 84 GLY A C 1
ATOM 754 O O . GLY A 1 87 ? 10.133 37.717 9.336 1.00 6.90 84 GLY A O 1
ATOM 755 N N . GLY A 1 88 ? 10.954 35.832 10.310 1.00 6.13 85 GLY A N 1
ATOM 756 C CA . GLY A 1 88 ? 11.463 35.276 9.061 1.00 5.73 85 GLY A CA 1
ATOM 757 C C . GLY A 1 88 ? 10.354 34.916 8.083 1.00 5.49 85 GLY A C 1
ATOM 758 O O . GLY A 1 88 ? 10.529 35.047 6.867 1.00 6.95 85 GLY A O 1
ATOM 759 N N . LEU A 1 89 ? 9.218 34.446 8.613 1.00 5.52 86 LEU A N 1
ATOM 760 C CA . LEU A 1 89 ? 8.046 34.177 7.756 1.00 6.85 86 LEU A CA 1
ATOM 761 C C . LEU A 1 89 ? 7.499 35.480 7.179 1.00 6.75 86 LEU A C 1
ATOM 762 O O . LEU A 1 89 ? 7.104 35.530 6.000 1.00 6.76 86 LEU A O 1
ATOM 767 N N . VAL A 1 90 ? 7.449 36.527 8.007 1.00 5.72 87 VAL A N 1
ATOM 768 C CA . VAL A 1 90 ? 6.976 37.823 7.505 1.00 6.71 87 VAL A CA 1
ATOM 769 C C . VAL A 1 90 ? 7.910 38.383 6.422 1.00 6.01 87 VAL A C 1
ATOM 770 O O . VAL A 1 90 ? 7.455 38.827 5.366 1.00 7.24 87 VAL A O 1
ATOM 774 N N . ALA A 1 91 ? 9.214 38.338 6.673 1.00 6.38 88 ALA A N 1
ATOM 775 C CA . ALA A 1 91 ? 10.174 38.778 5.654 1.00 5.84 88 ALA A CA 1
ATOM 776 C C . ALA A 1 91 ? 10.017 37.975 4.357 1.00 4.83 88 ALA A C 1
ATOM 777 O O . ALA A 1 91 ? 10.061 38.526 3.259 1.00 6.72 88 ALA A O 1
ATOM 779 N N . SER A 1 92 ? 9.833 36.664 4.487 1.00 5.65 89 SER A N 1
ATOM 780 C CA . SER A 1 92 ? 9.693 35.796 3.325 1.00 6.49 89 SER A CA 1
ATOM 781 C C . SER A 1 92 ? 8.441 36.175 2.540 1.00 6.95 89 SER A C 1
ATOM 782 O O . SER A 1 92 ? 8.472 36.256 1.308 1.00 8.20 89 SER A O 1
ATOM 785 N N . GLN A 1 93 ? 7.331 36.365 3.251 1.00 7.15 90 GLN A N 1
ATOM 786 C CA . GLN A 1 93 ? 6.096 36.737 2.591 1.00 6.90 90 GLN A CA 1
ATOM 787 C C . GLN A 1 93 ? 6.245 38.114 1.910 1.00 7.65 90 GLN A C 1
ATOM 788 O O . GLN A 1 93 ? 5.712 38.347 0.814 1.00 9.27 90 GLN A O 1
ATOM 802 N N . ALA A 1 95 ? 9.030 39.267 0.609 1.00 7.87 92 ALA A N 1
ATOM 803 C CA . ALA A 1 95 ? 9.787 38.993 -0.619 1.00 8.13 92 ALA A CA 1
ATOM 804 C C . ALA A 1 95 ? 8.895 38.406 -1.723 1.00 8.27 92 ALA A C 1
ATOM 805 O O . ALA A 1 95 ? 9.104 38.685 -2.904 1.00 10.35 92 ALA A O 1
ATOM 807 N N . LEU A 1 96 ? 7.897 37.608 -1.327 1.00 10.00 93 LEU A N 1
ATOM 808 C CA . LEU A 1 96 ? 6.988 36.987 -2.276 1.00 10.49 93 LEU A CA 1
ATOM 809 C C . LEU A 1 96 ? 5.958 37.961 -2.830 1.00 11.09 93 LEU A C 1
ATOM 810 O O . LEU A 1 96 ? 5.453 37.752 -3.929 1.00 16.64 93 LEU A O 1
ATOM 815 N N A THR A 1 97 ? 5.712 39.048 -2.107 0.49 10.63 94 THR A N 1
ATOM 816 N N B THR A 1 97 ? 5.627 39.005 -2.063 0.51 10.00 94 THR A N 1
ATOM 817 C CA A THR A 1 97 ? 4.602 39.943 -2.421 0.49 10.41 94 THR A CA 1
ATOM 818 C CA B THR A 1 97 ? 4.574 39.949 -2.473 0.51 9.28 94 THR A CA 1
ATOM 819 C C A THR A 1 97 ? 5.052 41.278 -3.033 0.49 10.47 94 THR A C 1
ATOM 820 C C B THR A 1 97 ? 5.110 41.229 -3.126 0.51 9.65 94 THR A C 1
ATOM 821 O O A THR A 1 97 ? 4.385 41.833 -3.914 0.49 12.25 94 THR A O 1
ATOM 822 O O B THR A 1 97 ? 4.555 41.697 -4.129 0.51 11.04 94 THR A O 1
ATOM 829 N N . HIS A 1 98 ? 6.199 41.770 -2.578 1.00 8.71 95 HIS A N 1
ATOM 830 C CA . HIS A 1 98 ? 6.770 43.023 -3.060 1.00 9.17 95 HIS A CA 1
ATOM 831 C C . HIS A 1 98 ? 8.260 42.855 -3.384 1.00 9.24 95 HIS A C 1
ATOM 832 O O . HIS A 1 98 ? 9.101 43.536 -2.787 1.00 10.08 95 HIS A O 1
ATOM 839 N N . PRO A 1 99 ? 8.597 41.950 -4.315 1.00 10.35 96 PRO A N 1
ATOM 840 C CA . PRO A 1 99 ? 10.011 41.676 -4.585 1.00 11.88 96 PRO A CA 1
ATOM 841 C C . PRO A 1 99 ? 10.807 42.914 -4.966 1.00 14.43 96 PRO A C 1
ATOM 842 O O . PRO A 1 99 ? 11.982 43.021 -4.608 1.00 13.41 96 PRO A O 1
ATOM 846 N N . GLU A 1 100 ? 10.177 43.864 -5.636 1.00 14.71 97 GLU A N 1
ATOM 847 C CA . GLU A 1 100 ? 10.906 45.077 -6.024 1.00 16.86 97 GLU A CA 1
ATOM 848 C C . GLU A 1 100 ? 11.296 45.942 -4.829 1.00 15.51 97 GLU A C 1
ATOM 849 O O . GLU A 1 100 ? 12.157 46.821 -4.951 1.00 18.80 97 GLU A O 1
ATOM 855 N N . ARG A 1 101 ? 10.673 45.699 -3.675 1.00 11.59 98 ARG A N 1
ATOM 856 C CA . ARG A 1 101 ? 10.987 46.484 -2.486 1.00 10.46 98 ARG A CA 1
ATOM 857 C C . ARG A 1 101 ? 12.031 45.796 -1.611 1.00 9.80 98 ARG A C 1
ATOM 858 O O . ARG A 1 101 ? 12.510 46.374 -0.622 1.00 10.35 98 ARG A O 1
ATOM 866 N N . VAL A 1 102 ? 12.357 44.554 -1.955 1.00 10.68 99 VAL A N 1
ATOM 867 C CA . VAL A 1 102 ? 13.244 43.744 -1.130 1.00 8.99 99 VAL A CA 1
ATOM 868 C C . VAL A 1 102 ? 14.569 43.505 -1.841 1.00 9.70 99 VAL A C 1
ATOM 869 O O . VAL A 1 102 ? 14.642 42.730 -2.802 1.00 11.71 99 VAL A O 1
ATOM 873 N N . GLN A 1 103 ? 15.610 44.164 -1.351 1.00 8.39 100 GLN A N 1
ATOM 874 C CA . GLN A 1 103 ? 16.933 44.085 -1.998 1.00 8.59 100 GLN A CA 1
ATOM 875 C C . GLN A 1 103 ? 17.584 42.728 -1.738 1.00 7.76 100 GLN A C 1
ATOM 876 O O . GLN A 1 103 ? 18.358 42.219 -2.551 1.00 9.88 100 GLN A O 1
ATOM 882 N N . ALA A 1 104 ? 17.293 42.164 -0.578 1.00 7.60 101 ALA A N 1
ATOM 883 C CA . ALA A 1 104 ? 17.758 40.834 -0.230 1.00 7.14 101 ALA A CA 1
ATOM 884 C C . ALA A 1 104 ? 16.848 40.315 0.882 1.00 7.62 101 ALA A C 1
ATOM 885 O O . ALA A 1 104 ? 16.325 41.094 1.687 1.00 8.73 101 ALA A O 1
ATOM 887 N N . LEU A 1 105 ? 16.698 39.002 0.940 1.00 6.90 102 LEU A N 1
ATOM 888 C CA . LEU A 1 105 ? 15.916 38.347 1.972 1.00 6.56 102 LEU A CA 1
ATOM 889 C C . LEU A 1 105 ? 16.884 37.633 2.879 1.00 6.57 102 LEU A C 1
ATOM 890 O O . LEU A 1 105 ? 17.692 36.801 2.412 1.00 7.82 102 LEU A O 1
ATOM 895 N N . VAL A 1 106 ? 16.800 37.925 4.178 1.00 6.52 103 VAL A N 1
ATOM 896 C CA . VAL A 1 106 ? 17.619 37.227 5.160 1.00 6.46 103 VAL A CA 1
ATOM 897 C C . VAL A 1 106 ? 16.717 36.641 6.222 1.00 6.20 103 VAL A C 1
ATOM 898 O O . VAL A 1 106 ? 15.883 37.341 6.796 1.00 7.12 103 VAL A O 1
ATOM 902 N N . THR A 1 107 ? 16.859 35.346 6.479 1.00 6.49 104 THR A N 1
ATOM 903 C CA . THR A 1 107 ? 16.178 34.758 7.624 1.00 7.10 104 THR A CA 1
ATOM 904 C C . THR A 1 107 ? 17.201 34.348 8.649 1.00 6.98 104 THR A C 1
ATOM 905 O O . THR A 1 107 ? 18.294 33.894 8.298 1.00 9.50 104 THR A O 1
ATOM 909 N N A VAL A 1 108 ? 16.843 34.477 9.922 0.68 6.40 105 VAL A N 1
ATOM 910 N N B VAL A 1 108 ? 16.861 34.512 9.922 0.32 7.02 105 VAL A N 1
ATOM 911 C CA A VAL A 1 108 ? 17.739 34.032 10.989 0.68 7.05 105 VAL A CA 1
ATOM 912 C CA B VAL A 1 108 ? 17.741 34.046 10.988 0.32 7.45 105 VAL A CA 1
ATOM 913 C C A VAL A 1 108 ? 16.987 33.148 11.963 0.68 7.02 105 VAL A C 1
ATOM 914 C C B VAL A 1 108 ? 16.960 33.134 11.927 0.32 7.24 105 VAL A C 1
ATOM 915 O O A VAL A 1 108 ? 15.952 33.553 12.506 0.68 7.82 105 VAL A O 1
ATOM 916 O O B VAL A 1 108 ? 15.873 33.496 12.394 0.32 6.97 105 VAL A O 1
ATOM 923 N N . ALA A 1 109 ? 17.491 31.933 12.153 1.00 8.20 106 ALA A N 1
ATOM 924 C CA . ALA A 1 109 ? 16.870 30.955 13.047 1.00 9.20 106 ALA A CA 1
ATOM 925 C C . ALA A 1 109 ? 15.381 30.834 12.758 1.00 9.17 106 ALA A C 1
ATOM 926 O O . ALA A 1 109 ? 14.508 30.992 13.642 1.00 10.00 106 ALA A O 1
ATOM 928 N N . SER A 1 110 ? 15.097 30.605 11.481 1.00 8.56 107 SER A N 1
ATOM 929 C CA . SER A 1 110 ? 13.730 30.531 11.013 1.00 7.53 107 SER A CA 1
ATOM 930 C C . SER A 1 110 ? 13.581 29.383 10.041 1.00 8.16 107 SER A C 1
ATOM 931 O O . SER A 1 110 ? 14.560 28.983 9.367 1.00 8.77 107 SER A O 1
ATOM 934 N N . SER A 1 111 ? 12.360 28.859 9.958 1.00 7.42 108 SER A N 1
ATOM 935 C CA . SER A 1 111 ? 12.043 27.765 9.044 1.00 8.95 108 SER A CA 1
ATOM 936 C C . SER A 1 111 ? 10.900 28.213 8.142 1.00 8.10 108 SER A C 1
ATOM 937 O O . SER A 1 111 ? 10.031 28.955 8.583 1.00 9.16 108 SER A O 1
ATOM 940 N N . PRO A 1 112 ? 10.881 27.747 6.886 1.00 8.34 109 PRO A N 1
ATOM 941 C CA . PRO A 1 112 ? 9.703 28.017 6.047 1.00 8.99 109 PRO A CA 1
ATOM 942 C C . PRO A 1 112 ? 8.489 27.219 6.490 1.00 8.83 109 PRO A C 1
ATOM 943 O O . PRO A 1 112 ? 7.371 27.479 6.045 1.00 8.30 109 PRO A O 1
ATOM 947 N N . CYS A 1 113 ? 8.710 26.209 7.320 1.00 9.27 110 CYS A N 1
ATOM 948 C CA . CYS A 1 113 ? 7.611 25.367 7.789 1.00 10.85 110 CYS A CA 1
ATOM 949 C C . CYS A 1 113 ? 7.966 24.903 9.200 1.00 10.31 110 CYS A C 1
ATOM 950 O O . CYS A 1 113 ? 8.608 23.871 9.364 1.00 12.89 110 CYS A O 1
ATOM 953 N N . PHE A 1 114 ? 7.531 25.647 10.218 1.00 9.17 111 PHE A N 1
ATOM 954 C CA . PHE A 1 114 ? 7.979 25.342 11.575 1.00 9.31 111 PHE A CA 1
ATOM 955 C C . PHE A 1 114 ? 7.520 23.979 12.074 1.00 11.20 111 PHE A C 1
ATOM 956 O O . PHE A 1 114 ? 8.195 23.372 12.890 1.00 13.61 111 PHE A O 1
ATOM 964 N N A SER A 1 115 ? 6.369 23.508 11.598 0.52 11.68 112 SER A N 1
ATOM 965 N N B SER A 1 115 ? 6.374 23.512 11.591 0.48 11.67 112 SER A N 1
ATOM 966 C CA A SER A 1 115 ? 5.823 22.227 12.058 0.52 13.58 112 SER A CA 1
ATOM 967 C CA B SER A 1 115 ? 5.860 22.213 12.014 0.48 13.27 112 SER A CA 1
ATOM 968 C C A SER A 1 115 ? 6.456 21.042 11.320 0.52 14.25 112 SER A C 1
ATOM 969 C C B SER A 1 115 ? 6.570 21.063 11.315 0.48 13.74 112 SER A C 1
ATOM 970 O O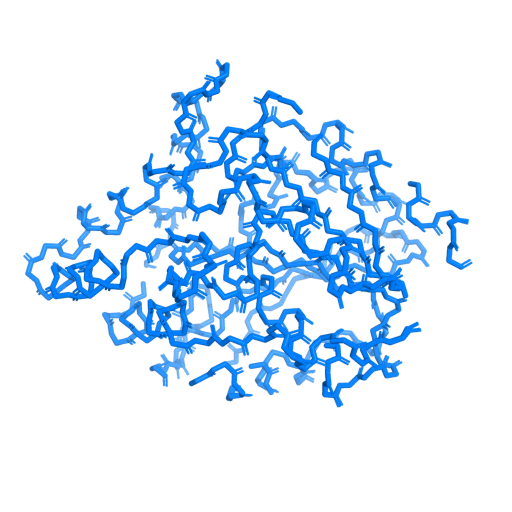 A SER A 1 115 ? 6.636 21.085 10.106 0.52 15.10 112 SER A O 1
ATOM 971 O O B SER A 1 115 ? 6.899 21.138 10.132 0.48 14.14 112 SER A O 1
ATOM 976 N N . ALA A 1 116 ? 6.809 19.996 12.062 1.00 14.33 113 ALA A N 1
ATOM 977 C CA . ALA A 1 116 ? 7.259 18.750 11.463 1.00 17.02 113 ALA A CA 1
ATOM 978 C C . ALA A 1 116 ? 6.151 18.201 10.551 1.00 20.40 113 ALA A C 1
ATOM 979 O O . ALA A 1 116 ? 4.959 18.275 10.890 1.00 21.53 113 ALA A O 1
ATOM 981 N N . ARG A 1 117 ? 6.550 17.672 9.395 1.00 21.42 114 ARG A N 1
ATOM 982 C CA . ARG A 1 117 ? 5.636 17.061 8.430 1.00 24.17 114 ARG A CA 1
ATOM 983 C C . ARG A 1 117 ? 6.362 15.859 7.824 1.00 25.78 114 ARG A C 1
ATOM 984 O O . ARG A 1 117 ? 7.512 15.583 8.176 1.00 25.83 114 ARG A O 1
ATOM 992 N N . GLU A 1 118 ? 5.696 15.154 6.918 1.00 28.71 115 GLU A N 1
ATOM 993 C CA . GLU A 1 118 ? 6.289 13.992 6.254 1.00 31.77 115 GLU A CA 1
ATOM 994 C C . GLU A 1 118 ? 7.634 14.331 5.616 1.00 30.03 115 GLU A C 1
ATOM 995 O O . GLU A 1 118 ? 7.706 15.195 4.745 1.00 30.70 115 GLU A O 1
ATOM 1001 N N . GLY A 1 119 ? 8.697 13.667 6.073 1.00 28.19 116 GLY A N 1
ATOM 1002 C CA . GLY A 1 119 ? 10.043 13.885 5.553 1.00 25.78 116 GLY A CA 1
ATOM 1003 C C . GLY A 1 119 ? 10.640 15.239 5.911 1.00 22.93 116 GLY A C 1
ATOM 1004 O O . GLY A 1 119 ? 11.666 15.642 5.351 1.00 23.92 116 GLY A O 1
ATOM 1005 N N . TRP A 1 120 ? 10.011 15.946 6.847 1.00 20.72 117 TRP A N 1
ATOM 1006 C CA . TRP A 1 120 ? 10.414 17.326 7.133 1.00 17.79 117 TRP A CA 1
ATOM 1007 C C . TRP A 1 120 ? 10.570 17.577 8.639 1.00 18.20 117 TRP A C 1
ATOM 1008 O O . TRP A 1 120 ? 9.612 17.479 9.387 1.00 19.78 117 TRP A O 1
ATOM 1019 N N . PRO A 1 121 ? 11.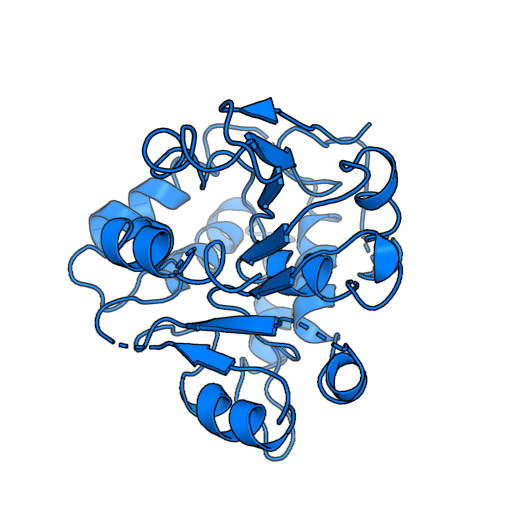800 17.860 9.090 1.00 17.61 118 PRO A N 1
ATOM 1020 C CA . PRO A 1 121 ? 12.034 18.080 10.512 1.00 18.32 118 PRO A CA 1
ATOM 1021 C C . PRO A 1 121 ? 11.398 19.394 10.977 1.00 17.44 118 PRO A C 1
ATOM 1022 O O . PRO A 1 121 ? 11.362 20.389 10.226 1.00 16.28 118 PRO A O 1
ATOM 1026 N N . GLY A 1 122 ? 10.897 19.393 12.208 1.00 16.85 119 GLY A N 1
ATOM 1027 C CA . GLY A 1 122 ? 10.350 20.600 12.803 1.00 15.13 119 GLY A CA 1
ATOM 1028 C C . GLY A 1 122 ? 9.785 20.322 14.182 1.00 17.01 119 GLY A C 1
ATOM 1029 O O . GLY A 1 122 ? 10.108 19.302 14.813 1.00 19.41 119 GLY A O 1
ATOM 1030 N N . ILE A 1 123 ? 8.929 21.221 14.653 1.00 17.31 120 ILE A N 1
ATOM 1031 C CA . ILE A 1 123 ? 8.250 21.058 15.942 1.00 17.63 120 ILE A CA 1
ATOM 1032 C C . ILE A 1 123 ? 6.968 20.266 15.733 1.00 18.13 120 ILE A C 1
ATOM 1033 O O . ILE A 1 123 ? 6.214 20.543 14.804 1.00 18.37 120 ILE A O 1
ATOM 1038 N N . LYS A 1 124 ? 6.710 19.278 16.578 1.00 18.06 121 LYS A N 1
ATOM 1039 C CA . LYS A 1 124 ? 5.451 18.553 16.457 1.00 19.56 121 LYS A CA 1
ATOM 1040 C C . LYS A 1 124 ? 4.277 19.526 16.592 1.00 17.76 121 LYS A C 1
ATOM 1041 O O . LYS A 1 124 ? 4.252 20.353 17.502 1.00 16.73 121 LYS A O 1
ATOM 1047 N N . PRO A 1 125 ? 3.307 19.446 15.671 1.00 17.70 122 PRO A N 1
ATOM 1048 C CA . PRO A 1 125 ? 2.224 20.426 15.734 1.00 17.46 122 PRO A CA 1
ATOM 1049 C C . PRO A 1 125 ? 1.417 20.344 17.027 1.00 15.71 122 PRO A C 1
ATOM 1050 O O . PRO A 1 125 ? 0.873 21.361 17.471 1.00 16.67 122 PRO A O 1
ATOM 1054 N N . GLU A 1 126 ? 1.360 19.166 17.643 1.00 15.11 123 GLU A N 1
ATOM 1055 C CA . GLU A 1 126 ? 0.690 19.048 18.940 1.00 15.37 123 GLU A CA 1
ATOM 1056 C C . GLU A 1 126 ? 1.362 19.853 20.046 1.00 14.01 123 GLU A C 1
ATOM 1057 O O . GLU A 1 126 ? 0.702 20.293 20.994 1.00 13.17 123 GLU A O 1
ATOM 1063 N N . ILE A 1 127 ? 2.673 20.040 19.939 1.00 14.71 124 ILE A N 1
ATOM 1064 C CA . ILE A 1 127 ? 3.394 20.865 20.896 1.00 14.93 124 ILE A CA 1
ATOM 1065 C C . ILE A 1 127 ? 2.970 22.333 20.761 1.00 13.44 124 ILE A C 1
ATOM 1066 O O . ILE A 1 127 ? 2.732 23.013 21.772 1.00 12.63 124 ILE A O 1
ATOM 1071 N N . LEU A 1 128 ? 2.854 22.820 19.519 1.00 13.10 125 LEU A N 1
ATOM 1072 C CA . LEU A 1 128 ? 2.426 24.195 19.290 1.00 12.21 125 LEU A CA 1
ATOM 1073 C C . LEU A 1 128 ? 0.970 24.342 19.733 1.00 12.99 125 LEU A C 1
ATOM 1074 O O . LEU A 1 128 ? 0.601 25.334 20.353 1.00 13.64 125 LEU A O 1
ATOM 1079 N N . GLY A 1 129 ? 0.151 23.338 19.434 1.00 13.09 126 GLY A N 1
ATOM 1080 C CA . GLY A 1 129 ? -1.233 23.361 19.876 1.00 14.01 126 GLY A CA 1
ATOM 1081 C C . GLY A 1 129 ? -1.351 23.366 21.395 1.00 13.08 126 GLY A C 1
ATOM 1082 O O . GLY A 1 129 ? -2.269 23.984 21.965 1.00 13.49 126 GLY A O 1
ATOM 1083 N N . GLY A 1 130 ? -0.428 22.676 22.059 1.00 13.33 127 GLY A N 1
ATOM 1084 C CA . GLY A 1 130 ? -0.363 22.690 23.514 1.00 11.39 127 GLY A CA 1
ATOM 1085 C C . GLY A 1 130 ? -0.074 24.084 24.045 1.00 11.61 127 GLY A C 1
ATOM 1086 O O . GLY A 1 130 ? -0.741 24.549 24.963 1.00 12.47 127 GLY A O 1
ATOM 1087 N N . PHE A 1 131 ? 0.925 24.759 23.479 1.00 10.55 128 PHE A N 1
ATOM 1088 C CA . PHE A 1 131 ? 1.184 26.145 23.871 1.00 10.42 128 PHE A CA 1
ATOM 1089 C C . PHE A 1 131 ? -0.060 27.023 23.681 1.00 10.85 128 PHE A C 1
ATOM 1090 O O . PHE A 1 131 ? -0.402 27.818 24.561 1.00 11.68 128 PHE A O 1
ATOM 1098 N N . GLN A 1 132 ? -0.754 26.859 22.557 1.00 11.47 129 GLN A N 1
ATOM 1099 C CA . GLN A 1 132 ? -1.965 27.636 22.312 1.00 12.46 129 GLN A CA 1
ATOM 1100 C C . GLN A 1 132 ? -3.001 27.407 23.414 1.00 13.06 129 GLN A C 1
ATOM 1101 O O . GLN A 1 132 ? -3.606 28.347 23.934 1.00 14.68 129 GLN A O 1
ATOM 1107 N N . GLN A 1 133 ? -3.224 26.147 23.748 1.00 12.32 130 GLN A N 1
ATOM 1108 C CA . GLN A 1 133 ? -4.244 25.820 24.733 1.00 13.31 130 GLN A CA 1
ATOM 1109 C C . GLN A 1 133 ? -3.855 26.387 26.102 1.00 13.07 130 GLN A C 1
ATOM 1110 O O . GLN A 1 133 ? -4.700 26.889 26.850 1.00 14.49 130 GLN A O 1
ATOM 1116 N N A GLN A 1 134 ? -2.571 26.343 26.430 0.48 12.89 131 GLN A N 1
ATOM 1117 N N B GLN A 1 134 ? -2.558 26.312 26.392 0.52 12.52 131 GLN A N 1
ATOM 1118 C CA A GLN A 1 134 ? -2.149 26.779 27.755 0.48 13.06 131 GLN A CA 1
ATOM 1119 C CA B GLN A 1 134 ? -1.995 26.727 27.673 0.52 12.32 131 GLN A CA 1
ATOM 1120 C C A GLN A 1 134 ? -2.068 28.287 27.929 0.48 14.20 131 GLN A C 1
ATOM 1121 C C B GLN A 1 134 ? -2.080 28.242 27.905 0.52 13.50 131 GLN A C 1
ATOM 1122 O O A GLN A 1 134 ? -1.979 28.777 29.054 0.48 15.20 131 GLN A O 1
ATOM 1123 O O B GLN A 1 134 ? -2.141 28.687 29.050 0.52 13.69 131 GLN A O 1
ATOM 1134 N N . LEU A 1 135 ? -2.120 29.023 26.823 1.00 13.89 132 LEU A N 1
ATOM 1135 C CA . LEU A 1 135 ? -2.233 30.476 26.910 1.00 13.84 132 LEU A CA 1
ATOM 1136 C C . LEU A 1 135 ? -3.517 30.897 27.637 1.00 15.98 132 LEU A C 1
ATOM 1137 O O . LEU A 1 135 ? -3.549 31.934 28.271 1.00 17.22 132 LEU A O 1
ATOM 1142 N N . SER A 1 136 ? -4.570 30.086 27.542 1.00 18.97 133 SER A N 1
ATOM 1143 C CA . SER A 1 136 ? -5.860 30.451 28.135 1.00 23.33 133 SER A CA 1
ATOM 1144 C C . SER A 1 136 ? -5.818 30.530 29.659 1.00 27.60 133 SER A C 1
ATOM 1145 O O . SER A 1 136 ? -6.422 31.422 30.250 1.00 32.43 133 SER A O 1
ATOM 1148 N N . ASP A 1 137 ? -5.093 29.624 30.301 1.00 27.85 134 ASP A N 1
ATOM 1149 C CA . ASP A 1 137 ? -5.128 29.567 31.770 1.00 31.02 134 ASP A CA 1
ATOM 1150 C C . ASP A 1 137 ? -3.791 29.757 32.464 1.00 28.80 134 ASP A C 1
ATOM 1151 O O . ASP A 1 137 ? -3.725 29.846 33.700 1.00 30.97 134 ASP A O 1
ATOM 1156 N N . ASP A 1 138 ? -2.723 29.782 31.682 1.00 22.94 135 ASP A N 1
ATOM 1157 C CA . ASP A 1 138 ? -1.389 29.904 32.256 1.00 19.72 135 ASP A CA 1
ATOM 1158 C C . ASP A 1 138 ? -0.611 30.848 31.372 1.00 18.40 135 ASP A C 1
ATOM 1159 O O . ASP A 1 138 ? 0.527 30.591 30.968 1.00 17.60 135 ASP A O 1
ATOM 1164 N N . PHE A 1 139 ? -1.268 31.955 31.069 1.00 19.87 136 PHE A N 1
ATOM 1165 C CA . PHE A 1 139 ? -0.798 32.893 30.071 1.00 19.20 136 PHE A CA 1
ATOM 1166 C C . PHE A 1 139 ? 0.693 33.279 30.214 1.00 19.27 136 PHE A C 1
ATOM 1167 O O . PHE A 1 139 ? 1.505 33.002 29.331 1.00 18.77 136 PHE A O 1
ATOM 1175 N N . GLN A 1 140 ? 1.064 33.890 31.331 1.00 19.48 137 GLN A N 1
ATOM 1176 C CA . GLN A 1 140 ? 2.440 34.387 31.485 1.00 17.44 137 GLN A CA 1
ATOM 1177 C C . GLN A 1 140 ? 3.530 33.293 31.447 1.00 17.65 137 GLN A C 1
ATOM 1178 O O . GLN A 1 140 ? 4.511 33.413 30.707 1.00 18.16 137 GLN A O 1
ATOM 1184 N N . ARG A 1 141 ? 3.375 32.236 32.237 1.00 16.98 138 ARG A N 1
ATOM 1185 C CA . ARG A 1 141 ? 4.368 31.150 32.236 1.00 16.25 138 ARG A CA 1
ATOM 1186 C C . ARG A 1 141 ? 4.498 30.429 30.891 1.00 15.43 138 ARG A C 1
ATOM 1187 O O . ARG A 1 141 ? 5.564 29.931 30.533 1.00 15.30 138 ARG A O 1
ATOM 1195 N N . THR A 1 142 ? 3.401 30.351 30.155 1.00 13.44 139 THR A N 1
ATOM 1196 C CA . THR A 1 142 ? 3.420 29.678 28.866 1.00 12.19 139 THR A CA 1
ATOM 1197 C C . THR A 1 142 ? 4.255 30.456 27.861 1.00 14.56 139 THR A C 1
ATOM 1198 O O . THR A 1 142 ? 5.059 29.871 27.126 1.00 13.71 139 THR A O 1
ATOM 1202 N N . VAL A 1 143 ? 4.071 31.776 27.841 1.00 15.04 140 VAL A N 1
ATOM 1203 C CA . VAL A 1 143 ? 4.863 32.592 26.955 1.00 17.09 140 VAL A CA 1
ATOM 1204 C C . VAL A 1 143 ? 6.318 32.395 27.310 1.00 17.22 140 VAL A C 1
ATOM 1205 O O . VAL A 1 143 ? 7.155 32.157 26.447 1.00 18.97 140 VAL A O 1
ATOM 1209 N N . GLU A 1 144 ? 6.612 32.440 28.608 1.00 16.68 141 GLU A N 1
ATOM 1210 C CA . GLU A 1 144 ? 7.991 32.332 29.053 1.00 18.52 141 GLU A CA 1
ATOM 1211 C C . GLU A 1 144 ? 8.581 30.949 28.749 1.00 17.36 141 GLU A C 1
ATOM 1212 O O . GLU A 1 144 ? 9.754 30.837 28.425 1.00 20.24 141 GLU A O 1
ATOM 1218 N N A ARG A 1 145 ? 7.750 29.909 28.829 0.68 16.01 142 ARG A N 1
ATOM 1219 N N B ARG A 1 145 ? 7.745 29.918 28.854 0.32 16.30 142 ARG A N 1
ATOM 1220 C CA A ARG A 1 145 ? 8.157 28.530 28.529 0.68 15.07 142 ARG A CA 1
ATOM 1221 C CA B ARG A 1 145 ? 8.130 28.549 28.520 0.32 15.38 142 ARG A CA 1
ATOM 1222 C C A ARG A 1 145 ? 8.507 28.300 27.047 0.68 16.16 142 ARG A C 1
ATOM 1223 C C B ARG A 1 145 ? 8.589 28.439 27.069 0.32 15.49 142 ARG A C 1
ATOM 1224 O O A ARG A 1 145 ? 9.421 27.547 26.716 0.68 19.87 142 ARG A O 1
ATOM 1225 O O B ARG A 1 145 ? 9.662 27.910 26.784 0.32 16.91 142 ARG A O 1
ATOM 1240 N N . PHE A 1 146 ? 7.774 28.948 26.152 1.00 14.39 143 PHE A N 1
ATOM 1241 C CA . PHE A 1 146 ? 8.123 28.908 24.744 1.00 15.17 143 PHE A CA 1
ATOM 1242 C C . PHE A 1 146 ? 9.457 29.645 24.497 1.00 17.47 143 PHE A C 1
ATOM 1243 O O . PHE A 1 146 ? 10.292 29.176 23.740 1.00 17.80 143 PHE A O 1
ATOM 1251 N N . LEU A 1 147 ? 9.654 30.790 25.145 1.00 17.89 144 LEU A N 1
ATOM 1252 C CA . LEU A 1 147 ? 10.878 31.575 24.930 1.00 22.66 144 LEU A CA 1
ATOM 1253 C C . LEU A 1 147 ? 12.079 30.885 25.530 1.00 25.40 144 LEU A C 1
ATOM 1254 O O . LEU A 1 147 ? 13.197 30.992 25.011 1.00 26.59 144 LEU A O 1
ATOM 1259 N N . ALA A 1 148 ? 11.846 30.164 26.623 1.00 26.02 145 ALA A N 1
ATOM 1260 C CA . ALA A 1 148 ? 12.925 29.460 27.309 1.00 27.60 145 ALA A CA 1
ATOM 1261 C C . ALA A 1 148 ? 13.544 28.365 26.449 1.00 30.52 145 ALA A C 1
ATOM 1262 O O . ALA A 1 148 ? 14.675 27.951 26.693 1.00 34.49 145 ALA A O 1
ATOM 1264 N N . LEU A 1 149 ? 12.821 27.905 25.437 1.00 30.29 146 LEU A N 1
ATOM 1265 C CA . LEU A 1 149 ? 13.364 26.888 24.538 1.00 31.93 146 LEU A CA 1
ATOM 1266 C C . LEU A 1 149 ? 14.448 27.442 23.605 1.00 32.18 146 LEU A C 1
ATOM 1267 O O . LEU A 1 149 ? 15.242 26.688 23.027 1.00 31.93 146 LEU A O 1
ATOM 1272 N N . GLN A 1 150 ? 14.492 28.762 23.458 1.00 32.96 147 GLN A N 1
ATOM 1273 C CA . GLN A 1 150 ? 15.295 29.362 22.390 1.00 33.57 147 GLN A CA 1
ATOM 1274 C C . GLN A 1 150 ? 16.785 29.609 22.701 1.00 35.60 147 GLN A C 1
ATOM 1275 O O . GLN A 1 150 ? 17.576 29.980 21.818 1.00 33.51 147 GLN A O 1
ATOM 1281 N N . THR A 1 151 ? 17.188 29.383 23.943 1.00 37.85 148 THR A N 1
ATOM 1282 C CA . THR A 1 151 ? 18.546 29.742 24.317 1.00 41.03 148 THR A CA 1
ATOM 1283 C C . THR A 1 151 ? 19.352 28.562 24.844 1.00 43.23 148 THR A C 1
ATOM 1284 O O . THR A 1 151 ? 20.528 28.710 25.190 1.00 44.37 148 THR A O 1
ATOM 1288 N N . LEU A 1 152 ? 18.721 27.389 24.866 1.00 44.16 149 LEU A N 1
ATOM 1289 C CA . LEU A 1 152 ? 19.316 26.181 25.449 1.00 46.66 149 LEU A CA 1
ATOM 1290 C C . LEU A 1 152 ? 20.630 25.732 24.807 1.00 48.30 149 LEU A C 1
ATOM 1291 O O . LEU A 1 152 ? 20.850 25.916 23.613 1.00 47.55 149 LEU A O 1
ATOM 1296 N N . GLY A 1 153 ? 21.500 25.139 25.621 1.00 50.91 150 GLY A N 1
ATOM 1297 C CA . GLY A 1 153 ? 22.703 24.489 25.128 1.00 52.55 150 GLY A CA 1
ATOM 1298 C C . GLY A 1 153 ? 23.866 25.396 24.765 1.00 52.99 150 GLY A C 1
ATOM 1299 O O . GLY A 1 153 ? 24.954 24.911 24.451 1.00 51.71 150 GLY A O 1
ATOM 1300 N N . THR A 1 154 ? 23.650 26.707 24.799 1.00 54.16 151 THR A N 1
ATOM 1301 C CA . THR A 1 154 ? 24.720 27.641 24.462 1.00 55.29 151 THR A CA 1
ATOM 1302 C C . THR A 1 154 ? 25.603 28.015 25.644 1.00 58.60 151 THR A C 1
ATOM 1303 O O . THR A 1 154 ? 25.243 27.815 26.807 1.00 58.36 151 THR A O 1
ATOM 1307 N N . GLU A 1 155 ? 26.759 28.582 25.311 1.00 61.56 152 GLU A N 1
ATOM 1308 C CA . GLU A 1 155 ? 27.717 29.083 26.284 1.00 63.59 152 GLU A CA 1
ATOM 1309 C C . GLU A 1 155 ? 27.072 30.153 27.166 1.00 60.92 152 GLU A C 1
ATOM 1310 O O . GLU A 1 155 ? 27.425 30.312 28.334 1.00 60.52 152 GLU A O 1
ATOM 1316 N N . THR A 1 156 ? 26.121 30.885 26.594 1.00 57.77 153 THR A N 1
ATOM 1317 C CA . THR A 1 156 ? 25.523 32.023 27.272 1.00 55.87 153 THR A CA 1
ATOM 1318 C C . THR A 1 156 ? 24.030 31.837 27.511 1.00 48.70 153 THR A C 1
ATOM 1319 O O . THR A 1 156 ? 23.294 32.819 27.609 1.00 46.89 153 THR A O 1
ATOM 1323 N N . ALA A 1 157 ? 23.593 30.583 27.610 1.00 44.96 154 ALA A N 1
ATOM 1324 C CA . ALA A 1 157 ? 22.173 30.256 27.766 1.00 42.24 154 ALA A CA 1
ATOM 1325 C C . ALA A 1 157 ? 21.454 31.064 28.853 1.00 41.52 154 ALA A C 1
ATOM 1326 O O . ALA A 1 157 ? 20.447 31.723 28.583 1.00 40.51 154 ALA A O 1
ATOM 1328 N N . ARG A 1 158 ? 21.983 31.021 30.072 1.00 42.65 155 ARG A N 1
ATOM 1329 C CA . ARG A 1 158 ? 21.362 31.713 31.202 1.00 43.88 155 ARG A CA 1
ATOM 1330 C C . ARG A 1 158 ? 21.193 33.211 30.966 1.00 41.10 155 ARG A C 1
ATOM 1331 O O . ARG A 1 158 ? 20.096 33.747 31.141 1.00 40.95 155 ARG A O 1
ATOM 1339 N N . GLN A 1 159 ? 22.281 33.880 30.582 1.00 39.55 156 GLN A N 1
ATOM 1340 C CA . GLN A 1 159 ? 22.254 35.312 30.287 1.00 39.33 156 GLN A CA 1
ATOM 1341 C C . GLN A 1 159 ? 21.285 35.632 29.163 1.00 35.23 156 GLN A C 1
ATOM 1342 O O . GLN A 1 159 ? 20.559 36.620 29.226 1.00 34.29 156 GLN A O 1
ATOM 1348 N N . ASP A 1 160 ? 21.286 34.803 28.126 1.00 32.19 157 ASP A N 1
ATOM 1349 C CA . ASP A 1 160 ? 20.472 35.083 26.950 1.00 30.49 157 ASP A CA 1
ATOM 1350 C C . ASP A 1 160 ? 18.970 34.861 27.200 1.00 28.24 157 ASP A C 1
ATOM 1351 O O . ASP A 1 160 ? 18.133 35.597 26.676 1.00 25.53 157 ASP A O 1
ATOM 1356 N N . ALA A 1 161 ? 18.631 33.860 28.012 1.00 27.22 158 ALA A N 1
ATOM 1357 C CA . ALA A 1 161 ? 17.237 33.663 28.418 1.00 25.84 158 ALA A CA 1
ATOM 1358 C C . ALA A 1 161 ? 16.739 34.853 29.237 1.00 22.93 158 ALA A C 1
ATOM 1359 O O . ALA A 1 161 ? 15.594 35.312 29.078 1.00 20.53 158 ALA A O 1
ATOM 1361 N N . ARG A 1 162 ? 17.609 35.363 30.102 1.00 23.72 159 ARG A N 1
ATOM 1362 C CA . ARG A 1 162 ? 17.298 36.546 30.884 1.00 24.22 159 ARG A CA 1
ATOM 1363 C C . ARG A 1 162 ? 17.085 37.742 29.973 1.00 21.34 159 ARG A C 1
ATOM 1364 O O . ARG A 1 162 ? 16.188 38.537 30.200 1.00 20.32 159 ARG A O 1
ATOM 1372 N N . THR A 1 163 ? 17.908 37.864 28.938 1.00 19.93 160 THR A N 1
ATOM 1373 C CA . THR A 1 163 ? 17.755 38.952 27.984 1.00 19.05 160 THR A CA 1
ATOM 1374 C C . THR A 1 163 ? 16.378 38.929 27.345 1.00 16.75 160 THR A C 1
ATOM 1375 O O . THR A 1 163 ? 15.695 39.954 27.315 1.00 16.78 160 THR A O 1
ATOM 1379 N N . LEU A 1 164 ? 15.952 37.767 26.854 1.00 14.47 161 LEU A N 1
ATOM 1380 C CA . LEU A 1 164 ? 14.637 37.693 26.221 1.00 14.36 161 LEU A CA 1
ATOM 1381 C C . LEU A 1 164 ? 13.507 37.907 27.227 1.00 12.46 161 LEU A C 1
ATOM 1382 O O . LEU A 1 164 ? 12.520 38.568 26.906 1.00 13.46 161 LEU A O 1
ATOM 1387 N N . LYS A 1 165 ? 13.629 37.333 28.422 1.00 13.29 162 LYS A N 1
ATOM 1388 C CA . LYS A 1 165 ? 12.579 37.527 29.413 1.00 14.18 162 LYS A CA 1
ATOM 1389 C C . LYS A 1 165 ? 12.462 39.009 29.775 1.00 14.82 162 LYS A C 1
ATOM 1390 O O . LYS A 1 165 ? 11.361 39.521 29.953 1.00 15.78 162 LYS A O 1
ATOM 1396 N N A SER A 1 166 ? 13.592 39.700 29.872 0.67 14.20 163 SER A N 1
ATOM 1397 N N B SER A 1 166 ? 13.595 39.700 29.855 0.33 14.39 163 SER A N 1
ATOM 1398 C CA A SER A 1 166 ? 13.548 41.132 30.164 0.67 14.70 163 SER A CA 1
ATOM 1399 C CA B SER A 1 166 ? 13.577 41.130 30.163 0.33 14.48 163 SER A CA 1
ATOM 1400 C C A SER A 1 166 ? 12.807 41.920 29.088 0.67 14.02 163 SER A C 1
ATOM 1401 C C B SER A 1 166 ? 12.844 41.936 29.089 0.33 14.27 163 SER A C 1
ATOM 1402 O O A SER A 1 166 ? 12.095 42.880 29.393 0.67 14.00 163 SER A O 1
ATOM 1403 O O B SER A 1 166 ? 12.176 42.924 29.397 0.33 14.60 163 SER A O 1
ATOM 1408 N N . VAL A 1 167 ? 12.969 41.512 27.834 1.00 13.52 164 VAL A N 1
ATOM 1409 C CA . VAL A 1 167 ? 12.287 42.181 26.743 1.00 13.84 164 VAL A CA 1
ATOM 1410 C C . VAL A 1 167 ? 10.789 42.002 26.896 1.00 13.98 164 VAL A C 1
ATOM 1411 O O . VAL A 1 167 ? 10.025 42.948 26.694 1.00 15.89 164 VAL A O 1
ATOM 1415 N N A VAL A 1 168 ? 10.371 40.793 27.246 0.56 13.07 165 VAL A N 1
ATOM 1416 N N B VAL A 1 168 ? 10.339 40.799 27.250 0.44 13.15 165 VAL A N 1
ATOM 1417 C CA A VAL A 1 168 ? 8.947 40.527 27.409 0.56 14.55 165 VAL A CA 1
ATOM 1418 C CA B VAL A 1 168 ? 8.889 40.588 27.367 0.44 14.08 165 VAL A CA 1
ATOM 1419 C C A VAL A 1 168 ? 8.364 41.390 28.514 0.56 14.05 165 VAL A C 1
ATOM 1420 C C B VAL A 1 168 ? 8.277 41.272 28.579 0.44 14.15 165 VAL A C 1
ATOM 1421 O O A VAL A 1 168 ? 7.330 42.034 28.338 0.56 14.99 165 VAL A O 1
ATOM 1422 O O B VAL A 1 168 ? 7.112 41.662 28.545 0.44 15.79 165 VAL A O 1
ATOM 1429 N N . LEU A 1 169 ? 9.049 41.409 29.652 1.00 12.77 166 LEU A N 1
ATOM 1430 C CA . LEU A 1 169 ? 8.520 42.037 30.852 1.00 13.70 166 LEU A CA 1
ATOM 1431 C C . LEU A 1 169 ? 8.546 43.552 30.814 1.00 14.14 166 LEU A C 1
ATOM 1432 O O . LEU A 1 169 ? 7.851 44.202 31.596 1.00 16.85 166 LEU A O 1
ATOM 1437 N N . ALA A 1 170 ? 9.315 44.119 29.889 1.00 14.65 167 ALA A N 1
ATOM 1438 C CA . ALA A 1 170 ? 9.458 45.566 29.829 1.00 14.96 167 ALA A CA 1
ATOM 1439 C C . ALA A 1 170 ? 8.284 46.268 29.152 1.00 16.27 167 ALA A C 1
ATOM 1440 O O . ALA A 1 170 ? 8.192 47.499 29.176 1.00 18.12 167 ALA A O 1
ATOM 1442 N N . GLN A 1 171 ? 7.385 45.499 28.553 1.00 14.80 168 GLN A N 1
ATOM 1443 C CA . GLN A 1 171 ? 6.211 46.072 27.914 1.00 14.61 168 GLN A CA 1
ATOM 1444 C C . GLN A 1 171 ? 4.982 45.268 28.310 1.00 15.89 168 GLN A C 1
ATOM 1445 O O . GLN A 1 171 ? 5.101 44.099 28.655 1.00 14.52 168 GLN A O 1
ATOM 1451 N N . PRO A 1 172 ? 3.797 45.888 28.245 1.00 17.68 169 PRO A N 1
ATOM 1452 C CA . PRO A 1 172 ? 2.573 45.124 28.514 1.00 17.30 169 PRO A CA 1
ATOM 1453 C C . PRO A 1 172 ? 2.433 43.903 27.596 1.00 16.14 169 PRO A C 1
ATOM 1454 O O . PRO A 1 172 ? 2.914 43.886 26.459 1.00 15.87 169 PRO A O 1
ATOM 1466 N N . PRO A 1 174 ? 0.830 41.315 25.072 1.00 17.50 171 PRO A N 1
ATOM 1467 C CA . PRO A 1 174 ? -0.188 41.324 24.026 1.00 18.04 171 PRO A CA 1
ATOM 1468 C C . PRO A 1 174 ? -1.364 40.479 24.439 1.00 18.03 171 PRO A C 1
ATOM 1469 O O . PRO A 1 174 ? -1.258 39.615 25.328 1.00 19.28 171 PRO A O 1
ATOM 1473 N N A ASP A 1 175 ? -2.478 40.718 23.763 0.75 19.14 172 ASP A N 1
ATOM 1474 N N B ASP A 1 175 ? -2.511 40.727 23.834 0.25 19.73 172 ASP A N 1
ATOM 1475 C CA A ASP A 1 175 ? -3.708 39.970 23.934 0.75 20.05 172 ASP A CA 1
ATOM 1476 C CA B ASP A 1 175 ? -3.660 39.941 24.213 0.25 21.32 172 ASP A CA 1
ATOM 1477 C C A ASP A 1 175 ? -3.509 38.482 23.624 0.75 19.05 172 ASP A C 1
ATOM 1478 C C B ASP A 1 175 ? -3.483 38.511 23.719 0.25 20.52 172 ASP A C 1
ATOM 1479 O O A ASP A 1 175 ? -2.748 38.123 22.716 0.75 17.58 172 ASP A O 1
ATOM 1480 O O B ASP A 1 175 ? -2.691 38.232 22.817 0.25 20.78 172 ASP A O 1
ATOM 1489 N N . VAL A 1 176 ? -4.221 37.616 24.341 1.00 19.57 173 VAL A N 1
ATOM 1490 C CA . VAL A 1 176 ? -4.147 36.197 24.070 1.00 18.64 173 VAL A CA 1
ATOM 1491 C C . VAL A 1 176 ? -4.470 35.861 22.613 1.00 15.49 173 VAL A C 1
ATOM 1492 O O . VAL A 1 176 ? -3.856 34.974 22.026 1.00 15.31 173 VAL A O 1
ATOM 1496 N N A GLU A 1 177 ? -5.425 36.593 22.044 0.58 14.03 174 GLU A N 1
ATOM 1497 N N B GLU A 1 177 ? -5.411 36.569 22.001 0.42 15.49 174 GLU A N 1
ATOM 1498 C CA A GLU A 1 177 ? -5.829 36.421 20.654 0.58 15.29 174 GLU A CA 1
ATOM 1499 C CA B GLU A 1 177 ? -5.749 36.244 20.617 0.42 16.92 174 GLU A CA 1
ATOM 1500 C C A GLU A 1 177 ? -4.622 36.561 19.729 0.58 12.39 174 GLU A C 1
ATOM 1501 C C B GLU A 1 177 ? -4.624 36.582 19.641 0.42 13.61 174 GLU A C 1
ATOM 1502 O O A GLU A 1 177 ? -4.401 35.738 18.837 0.58 11.08 174 GLU A O 1
ATOM 1503 O O B GLU A 1 177 ? -4.455 35.906 18.622 0.42 12.49 174 GLU A O 1
ATOM 1514 N N . VAL A 1 178 ? -3.854 37.622 19.947 1.00 11.72 175 VAL A N 1
ATOM 1515 C CA . VAL A 1 178 ? -2.650 37.890 19.161 1.00 11.00 175 VAL A CA 1
ATOM 1516 C C . VAL A 1 178 ? -1.634 36.731 19.309 1.00 9.85 175 VAL A C 1
ATOM 1517 O O . VAL A 1 178 ? -1.131 36.191 18.323 1.00 9.91 175 VAL A O 1
ATOM 1521 N N . LEU A 1 179 ? -1.334 36.343 20.541 1.00 10.84 176 LEU A N 1
ATOM 1522 C CA . LEU A 1 179 ? -0.347 35.298 20.762 1.00 10.16 176 LEU A CA 1
ATOM 1523 C C . LEU A 1 179 ? -0.790 33.947 20.204 1.00 9.01 176 LEU A C 1
ATOM 1524 O O . LEU A 1 179 ? -0.002 33.217 19.583 1.00 9.06 176 LEU A O 1
ATOM 1529 N N . ASN A 1 180 ? -2.071 33.627 20.369 1.00 9.68 177 ASN A N 1
ATOM 1530 C CA . ASN A 1 180 ? -2.581 32.376 19.835 1.00 9.84 177 ASN A CA 1
ATOM 1531 C C . ASN A 1 180 ? -2.502 32.378 18.306 1.00 9.16 177 ASN A C 1
ATOM 1532 O O . ASN A 1 180 ? -2.107 31.382 17.688 1.00 9.00 177 ASN A O 1
ATOM 1537 N N . GLY A 1 181 ? -2.842 33.518 17.709 1.00 9.49 178 GLY A N 1
ATOM 1538 C CA . GLY A 1 181 ? -2.766 33.655 16.267 1.00 9.63 178 GLY A CA 1
ATOM 1539 C C . GLY A 1 181 ? -1.364 33.508 15.716 1.00 8.09 178 GLY A C 1
ATOM 1540 O O . GLY A 1 181 ? -1.158 32.926 14.641 1.00 9.15 178 GLY A O 1
ATOM 1541 N N . GLY A 1 182 ? -0.387 34.024 16.458 1.00 7.73 179 GLY A N 1
ATOM 1542 C CA . GLY A 1 182 ? 1.004 33.894 16.046 1.00 7.67 179 GLY A CA 1
ATOM 1543 C C . GLY A 1 182 ? 1.482 32.457 16.059 1.00 6.79 179 GLY A C 1
ATOM 1544 O O . GLY A 1 182 ? 2.198 32.022 15.145 1.00 8.13 179 GLY A O 1
ATOM 1545 N N . LEU A 1 183 ? 1.118 31.708 17.101 1.00 7.85 180 LEU A N 1
ATOM 1546 C CA . LEU A 1 183 ? 1.434 30.285 17.125 1.00 7.64 180 LEU A CA 1
ATOM 1547 C C . LEU A 1 183 ? 0.737 29.548 15.963 1.00 8.53 180 LEU A C 1
ATOM 1548 O O . LEU A 1 183 ? 1.265 28.581 15.425 1.00 9.68 180 LEU A O 1
ATOM 1553 N N . GLU A 1 184 ? -0.453 30.005 15.583 1.00 7.92 181 GLU A N 1
ATOM 1554 C CA . GLU A 1 184 ? -1.163 29.368 14.486 1.00 9.69 181 GLU A CA 1
ATOM 1555 C C . GLU A 1 184 ? -0.407 29.585 13.170 1.00 9.63 181 GLU A C 1
ATOM 1556 O O . GLU A 1 184 ? -0.338 28.679 12.340 1.00 10.97 181 GLU A O 1
ATOM 1562 N N . ILE A 1 185 ? 0.174 30.772 12.979 1.00 8.58 182 ILE A N 1
ATOM 1563 C CA . ILE A 1 185 ? 1.049 30.992 11.813 1.00 8.27 182 ILE A CA 1
ATOM 1564 C C . ILE A 1 185 ? 2.208 29.995 11.803 1.00 9.76 182 ILE A C 1
ATOM 1565 O O . ILE A 1 185 ? 2.460 29.306 10.797 1.00 10.28 182 ILE A O 1
ATOM 1570 N N . LEU A 1 186 ? 2.894 29.875 12.935 1.00 9.45 183 LEU A N 1
ATOM 1571 C CA . LEU A 1 186 ? 3.991 28.910 12.999 1.00 9.81 183 LEU A CA 1
ATOM 1572 C C . LEU A 1 186 ? 3.523 27.488 12.677 1.00 9.51 183 LEU A C 1
ATOM 1573 O O . LEU A 1 186 ? 4.168 26.764 11.910 1.00 10.91 183 LEU A O 1
ATOM 1578 N N . LYS A 1 187 ? 2.400 27.104 13.271 1.00 10.94 184 LYS A N 1
ATOM 1579 C CA . LYS A 1 187 ? 1.908 25.743 13.176 1.00 12.31 184 LYS A CA 1
ATOM 1580 C C . LYS A 1 187 ? 1.433 25.365 11.764 1.00 14.40 184 LYS A C 1
ATOM 1581 O O . LYS A 1 187 ? 1.565 24.213 11.341 1.00 16.13 184 LYS A O 1
ATOM 1587 N N . THR A 1 188 ? 0.885 26.333 11.038 1.00 12.34 185 THR A N 1
ATOM 1588 C CA . THR A 1 188 ? 0.218 26.033 9.767 1.00 14.84 185 THR A CA 1
ATOM 1589 C C . THR A 1 188 ? 0.915 26.480 8.464 1.00 12.86 185 THR A C 1
ATOM 1590 O O . THR A 1 188 ? 0.659 25.900 7.404 1.00 14.62 185 THR A O 1
ATOM 1594 N N . VAL A 1 189 ? 1.780 27.492 8.526 1.00 11.90 186 VAL A N 1
ATOM 1595 C CA . VAL A 1 189 ? 2.381 28.009 7.300 1.00 10.75 186 VAL A CA 1
ATOM 1596 C C . VAL A 1 189 ? 3.484 27.104 6.763 1.00 11.21 186 VAL A C 1
ATOM 1597 O O . VAL A 1 189 ? 4.323 26.606 7.532 1.00 10.79 186 VAL A O 1
ATOM 1601 N N . ASP A 1 190 ? 3.484 26.899 5.450 1.00 11.45 187 ASP A N 1
ATOM 1602 C CA . ASP A 1 190 ? 4.548 26.137 4.792 1.00 11.74 187 ASP A CA 1
ATOM 1603 C C . ASP A 1 190 ? 4.941 26.849 3.487 1.00 11.38 187 ASP A C 1
ATOM 1604 O O . ASP A 1 190 ? 4.260 26.714 2.445 1.00 12.78 187 ASP A O 1
ATOM 1609 N N . LEU A 1 191 ? 6.036 27.613 3.554 1.00 10.52 188 LEU A N 1
ATOM 1610 C CA . LEU A 1 191 ? 6.496 28.394 2.413 1.00 10.22 188 LEU A CA 1
ATOM 1611 C C . LEU A 1 191 ? 7.558 27.668 1.568 1.00 9.42 188 LEU A C 1
ATOM 1612 O O . LEU A 1 191 ? 8.209 28.298 0.730 1.00 11.19 188 LEU A O 1
ATOM 1617 N N . ARG A 1 192 ? 7.751 26.367 1.786 1.00 11.45 189 ARG A N 1
ATOM 1618 C CA . ARG A 1 192 ? 8.807 25.645 1.072 1.00 11.54 189 ARG A CA 1
ATOM 1619 C C . ARG A 1 192 ? 8.698 25.767 -0.454 1.00 13.49 189 ARG A C 1
ATOM 1620 O O . ARG A 1 192 ? 9.689 26.053 -1.138 1.00 13.34 189 ARG A O 1
ATOM 1628 N N A GLU A 1 193 ? 7.501 25.561 -0.993 0.50 12.93 190 GLU A N 1
ATOM 1629 N N B GLU A 1 193 ? 7.494 25.564 -0.978 0.50 13.28 190 GLU A N 1
ATOM 1630 C CA A GLU A 1 193 ? 7.337 25.614 -2.444 0.50 12.94 190 GLU A CA 1
ATOM 1631 C CA B GLU A 1 193 ? 7.291 25.614 -2.419 0.50 13.76 190 GLU A CA 1
ATOM 1632 C C A GLU A 1 193 ? 7.380 27.048 -2.969 0.50 12.80 190 GLU A C 1
ATOM 1633 C C B GLU A 1 193 ? 7.403 27.043 -2.937 0.50 12.91 190 GLU A C 1
ATOM 1634 O O A GLU A 1 193 ? 8.028 27.316 -3.977 0.50 12.92 190 GLU A O 1
ATOM 1635 O O B GLU A 1 193 ? 8.114 27.300 -3.905 0.50 12.47 190 GLU A O 1
ATOM 1646 N N . ALA A 1 194 ? 6.710 27.970 -2.279 1.00 12.70 191 ALA A N 1
ATOM 1647 C CA . ALA A 1 194 ? 6.652 29.354 -2.738 1.00 13.73 191 ALA A CA 1
ATOM 1648 C C . ALA A 1 194 ? 8.029 29.981 -2.836 1.00 11.61 191 ALA A C 1
ATOM 1649 O O . ALA A 1 194 ? 8.338 30.720 -3.795 1.00 12.76 191 ALA A O 1
ATOM 1651 N N . LEU A 1 195 ? 8.873 29.698 -1.851 1.00 10.38 192 LEU A N 1
ATOM 1652 C CA . LEU A 1 195 ? 10.173 30.359 -1.822 1.00 9.23 192 LEU A CA 1
ATOM 1653 C C . LEU A 1 195 ? 11.161 29.874 -2.890 1.00 11.82 192 LEU A C 1
ATOM 1654 O O . LEU A 1 195 ? 12.213 30.475 -3.067 1.00 11.98 192 LEU A O 1
ATOM 1659 N N . LYS A 1 196 ? 10.816 28.811 -3.608 1.00 12.81 193 LYS A N 1
ATOM 1660 C CA . LYS A 1 196 ? 11.660 28.375 -4.723 1.00 14.39 193 LYS A CA 1
ATOM 1661 C C . LYS A 1 196 ? 11.778 29.478 -5.763 1.00 16.80 193 LYS A C 1
ATOM 1662 O O . LYS A 1 196 ? 12.723 29.509 -6.554 1.00 17.79 193 LYS A O 1
ATOM 1668 N N . ASN A 1 197 ? 10.804 30.376 -5.770 1.00 16.18 194 ASN A N 1
ATOM 1669 C CA . ASN A 1 197 ? 10.687 31.320 -6.863 1.00 19.15 194 ASN A CA 1
ATOM 1670 C C . ASN A 1 197 ? 11.206 32.720 -6.568 1.00 18.13 194 ASN A C 1
ATOM 1671 O O . ASN A 1 197 ? 11.174 33.586 -7.454 1.00 21.07 194 ASN A O 1
ATOM 1676 N N . VAL A 1 198 ? 11.725 32.958 -5.365 1.00 14.88 195 VAL A N 1
ATOM 1677 C CA . VAL A 1 198 ? 12.300 34.287 -5.129 1.00 15.60 195 VAL A CA 1
ATOM 1678 C C . VAL A 1 198 ? 13.673 34.356 -5.798 1.00 18.49 195 VAL A C 1
ATOM 1679 O O . VAL A 1 198 ? 14.456 33.393 -5.753 1.00 19.72 195 VAL A O 1
ATOM 1683 N N A ASN A 1 199 ? 13.965 35.510 -6.380 0.74 17.59 196 ASN A N 1
ATOM 1684 N N B ASN A 1 199 ? 13.948 35.469 -6.472 0.26 18.49 196 ASN A N 1
ATOM 1685 C CA A ASN A 1 199 ? 15.155 35.665 -7.205 0.74 18.89 196 ASN A CA 1
ATOM 1686 C CA B ASN A 1 199 ? 15.167 35.576 -7.274 0.26 18.83 196 ASN A CA 1
ATOM 1687 C C A ASN A 1 199 ? 16.170 36.684 -6.692 0.74 16.88 196 ASN A C 1
ATOM 1688 C C B ASN A 1 199 ? 16.069 36.756 -6.919 0.26 18.15 196 ASN A C 1
ATOM 1689 O O A ASN A 1 199 ? 17.280 36.787 -7.230 0.74 18.19 196 ASN A O 1
ATOM 1690 O O B ASN A 1 199 ? 16.891 37.191 -7.728 0.26 18.16 196 ASN A O 1
ATOM 1715 N N . PRO A 1 201 ? 18.853 38.106 -3.768 1.00 9.70 198 PRO A N 1
ATOM 1716 C CA . PRO A 1 201 ? 19.713 37.357 -2.847 1.00 8.99 198 PRO A CA 1
ATOM 1717 C C . PRO A 1 201 ? 18.948 36.888 -1.603 1.00 8.11 198 PRO A C 1
ATOM 1718 O O . PRO A 1 201 ? 18.103 37.627 -1.068 1.00 9.04 198 PRO A O 1
ATOM 1722 N N . PHE A 1 202 ? 19.190 35.649 -1.217 1.00 8.22 199 PHE A N 1
ATOM 1723 C CA . PHE A 1 202 ? 18.420 34.991 -0.160 1.00 8.10 199 PHE A CA 1
ATOM 1724 C C . PHE A 1 202 ? 19.414 34.239 0.705 1.00 7.18 199 PHE A C 1
ATOM 1725 O O . PHE A 1 202 ? 19.923 33.180 0.309 1.00 8.25 199 PHE A O 1
ATOM 1733 N N . LEU A 1 203 ? 19.689 34.811 1.872 1.00 7.17 200 LEU A N 1
ATOM 1734 C CA . LEU A 1 203 ? 20.658 34.293 2.826 1.00 7.83 200 LEU A CA 1
ATOM 1735 C C . LEU A 1 203 ? 19.938 33.764 4.064 1.00 8.27 200 LEU A C 1
ATOM 1736 O O . LEU A 1 203 ? 19.112 34.466 4.648 1.00 8.19 200 LEU A O 1
ATOM 1741 N N . ARG A 1 204 ? 20.236 32.520 4.438 1.00 8.75 201 ARG A N 1
ATOM 1742 C CA . ARG A 1 204 ? 19.584 31.872 5.572 1.00 8.25 201 ARG A CA 1
ATOM 1743 C C . ARG A 1 204 ? 20.627 31.585 6.655 1.00 8.31 201 ARG A C 1
ATOM 1744 O O . ARG A 1 204 ? 21.604 30.861 6.402 1.00 10.23 201 ARG A O 1
ATOM 1752 N N . LEU A 1 205 ? 20.437 32.175 7.833 1.00 8.48 202 LEU A N 1
ATOM 1753 C CA . LEU A 1 205 ? 21.346 31.987 8.960 1.00 8.31 202 LEU A CA 1
ATOM 1754 C C . LEU A 1 205 ? 20.691 31.091 9.998 1.00 9.59 202 LEU A C 1
ATOM 1755 O O . LEU A 1 205 ? 19.490 31.216 10.281 1.00 9.29 202 LEU A O 1
ATOM 1760 N N . TYR A 1 206 ? 21.478 30.197 10.569 1.00 10.61 203 TYR A N 1
ATOM 1761 C CA . TYR A 1 206 ? 20.970 29.232 11.550 1.00 10.89 203 TYR A CA 1
ATOM 1762 C C . TYR A 1 206 ? 21.909 29.069 12.739 1.00 12.12 203 TYR A C 1
ATOM 1763 O O . TYR A 1 206 ? 23.099 29.338 12.624 1.00 14.15 203 TYR A O 1
ATOM 1772 N N . GLY A 1 207 ? 21.361 28.646 13.874 1.00 11.69 204 GLY A N 1
ATOM 1773 C CA . GLY A 1 207 ? 22.178 28.236 15.008 1.00 12.12 204 GLY A CA 1
ATOM 1774 C C . GLY A 1 207 ? 22.264 26.721 15.042 1.00 15.22 204 GLY A C 1
ATOM 1775 O O . GLY A 1 207 ? 21.248 26.034 14.931 1.00 14.90 204 GLY A O 1
ATOM 1776 N N . TYR A 1 208 ? 23.475 26.191 15.183 1.00 16.43 205 TYR A N 1
ATOM 1777 C CA . TYR A 1 208 ? 23.673 24.749 15.219 1.00 17.72 205 TYR A CA 1
ATOM 1778 C C . TYR A 1 208 ? 22.830 24.108 16.325 1.00 18.54 205 TYR A C 1
ATOM 1779 O O . TYR A 1 208 ? 22.253 23.040 16.130 1.00 21.11 205 TYR A O 1
ATOM 1788 N N . LEU A 1 209 ? 22.738 24.776 17.471 1.00 19.43 206 LEU A N 1
ATOM 1789 C CA . LEU A 1 209 ? 22.074 24.199 18.641 1.00 19.83 206 LEU A CA 1
ATOM 1790 C C . LEU A 1 209 ? 20.602 24.550 18.786 1.00 20.54 206 LEU A C 1
ATOM 1791 O O . LEU A 1 209 ? 19.995 24.244 19.803 1.00 22.67 206 LEU A O 1
ATOM 1796 N N . ASP A 1 210 ? 20.036 25.192 17.772 1.00 17.10 207 ASP A N 1
ATOM 1797 C CA . ASP A 1 210 ? 18.644 25.648 17.826 1.00 17.01 207 ASP A CA 1
ATOM 1798 C C . ASP A 1 210 ? 17.690 24.480 18.065 1.00 19.33 207 ASP A C 1
ATOM 1799 O O . ASP A 1 210 ? 17.671 23.519 17.296 1.00 19.24 207 ASP A O 1
ATOM 1804 N N . GLY A 1 211 ? 16.903 24.557 19.142 1.00 19.05 208 GLY A N 1
ATOM 1805 C CA . GLY A 1 211 ? 15.978 23.486 19.466 1.00 19.11 208 GLY A CA 1
ATOM 1806 C C . GLY A 1 211 ? 14.584 23.655 18.869 1.00 20.45 208 GLY A C 1
ATOM 1807 O O . GLY A 1 211 ? 13.724 22.787 19.054 1.00 24.03 208 GLY A O 1
ATOM 1808 N N . LEU A 1 212 ? 14.340 24.775 18.189 1.00 17.91 209 LEU A N 1
ATOM 1809 C CA . LEU A 1 212 ? 13.051 25.000 17.530 1.00 17.21 209 LEU A CA 1
ATOM 1810 C C . LEU A 1 212 ? 13.136 24.772 16.031 1.00 16.40 209 LEU A C 1
ATOM 1811 O O . LEU A 1 212 ? 12.196 24.262 15.407 1.00 17.87 209 LEU A O 1
ATOM 1816 N N . VAL A 1 213 ? 14.257 25.194 15.453 1.00 14.19 210 VAL A N 1
ATOM 1817 C CA . VAL A 1 213 ? 14.491 25.094 14.018 1.00 12.47 210 VAL A CA 1
ATOM 1818 C C . VAL A 1 213 ? 15.671 24.145 13.876 1.00 13.55 210 VAL A C 1
ATOM 1819 O O . VAL A 1 213 ? 16.822 24.541 14.103 1.00 15.10 210 VAL A O 1
ATOM 1823 N N . PRO A 1 214 ? 15.394 22.881 13.533 1.00 14.74 211 PRO A N 1
ATOM 1824 C CA . PRO A 1 214 ? 16.445 21.857 13.533 1.00 14.82 211 PRO A CA 1
ATOM 1825 C C . PRO A 1 214 ? 17.484 22.067 12.427 1.00 13.29 211 PRO A C 1
ATOM 1826 O O . PRO A 1 214 ? 17.121 22.315 11.282 1.00 14.00 211 PRO A O 1
ATOM 1830 N N . ARG A 1 215 ? 18.766 21.952 12.762 1.00 13.90 212 ARG A N 1
ATOM 1831 C CA . ARG A 1 215 ? 19.807 22.200 11.776 1.00 14.65 212 ARG A CA 1
ATOM 1832 C C . ARG A 1 215 ? 19.722 21.252 10.584 1.00 16.64 212 ARG A C 1
ATOM 1833 O O . ARG A 1 215 ? 20.275 21.531 9.522 1.00 16.02 212 ARG A O 1
ATOM 1841 N N . LYS A 1 216 ? 19.049 20.121 10.761 1.00 17.63 213 LYS A N 1
ATOM 1842 C CA . LYS A 1 216 ? 18.821 19.193 9.656 1.00 17.57 213 LYS A CA 1
ATOM 1843 C C . LYS A 1 216 ? 18.122 19.847 8.451 1.00 17.99 213 LYS A C 1
ATOM 1844 O O . LYS A 1 216 ? 18.302 19.400 7.317 1.00 18.78 213 LYS A O 1
ATOM 1850 N N . ILE A 1 217 ? 17.343 20.912 8.665 1.00 15.20 214 ILE A N 1
ATOM 1851 C CA . ILE A 1 217 ? 16.667 21.516 7.519 1.00 14.36 214 ILE A CA 1
ATOM 1852 C C . ILE A 1 217 ? 17.632 22.251 6.590 1.00 13.27 214 ILE A C 1
ATOM 1853 O O . ILE A 1 217 ? 17.286 22.538 5.445 1.00 14.22 214 ILE A O 1
ATOM 1858 N N . VAL A 1 218 ? 18.832 22.566 7.073 1.00 13.38 215 VAL A N 1
ATOM 1859 C CA . VAL A 1 218 ? 19.732 23.424 6.284 1.00 12.53 215 VAL A CA 1
ATOM 1860 C C . VAL A 1 218 ? 20.154 22.781 4.946 1.00 14.07 215 VAL A C 1
ATOM 1861 O O . VAL A 1 218 ? 19.943 23.377 3.894 1.00 13.88 215 VAL A O 1
ATOM 1865 N N . PRO A 1 219 ? 20.688 21.543 4.973 1.00 14.66 216 PRO A N 1
ATOM 1866 C CA . PRO A 1 219 ? 20.986 20.915 3.674 1.00 16.63 216 PRO A CA 1
ATOM 1867 C C . PRO A 1 219 ? 19.729 20.589 2.842 1.00 16.08 216 PRO A C 1
ATOM 1868 O O . PRO A 1 219 ? 19.786 20.602 1.612 1.00 17.14 216 PRO A O 1
ATOM 1872 N N . LEU A 1 220 ? 18.607 20.299 3.491 1.00 14.88 217 LEU A N 1
ATOM 1873 C CA . LEU A 1 220 ? 17.388 20.058 2.728 1.00 12.76 217 LEU A CA 1
ATOM 1874 C C . LEU A 1 220 ? 17.033 21.295 1.917 1.00 13.59 217 LEU A C 1
ATOM 1875 O O . LEU A 1 220 ? 16.658 21.199 0.743 1.00 14.71 217 LEU A O 1
ATOM 1880 N N . LEU A 1 221 ? 17.130 22.457 2.554 1.00 11.72 218 LEU A N 1
ATOM 1881 C CA . LEU A 1 221 ? 16.783 23.710 1.894 1.00 10.93 218 LEU A CA 1
ATOM 1882 C C . LEU A 1 221 ? 17.873 24.209 0.934 1.00 10.90 218 LEU A C 1
ATOM 1883 O O . LEU A 1 221 ? 17.559 24.874 -0.064 1.00 12.62 218 LEU A O 1
ATOM 1888 N N . ASP A 1 222 ? 19.143 23.909 1.216 1.00 11.44 219 ASP A N 1
ATOM 1889 C CA . ASP A 1 222 ? 20.200 24.227 0.231 1.00 11.40 219 ASP A CA 1
ATOM 1890 C C . ASP A 1 222 ? 19.861 23.565 -1.105 1.00 12.30 219 ASP A C 1
ATOM 1891 O O . ASP A 1 222 ? 20.153 24.100 -2.175 1.00 13.75 219 ASP A O 1
ATOM 1896 N N . THR A 1 223 ? 19.241 22.394 -1.035 1.00 11.28 220 THR A N 1
ATOM 1897 C CA . THR A 1 223 ? 18.902 21.650 -2.236 1.00 11.24 220 THR A CA 1
ATOM 1898 C C . THR A 1 223 ? 17.565 22.090 -2.815 1.00 12.44 220 THR A C 1
ATOM 1899 O O . THR A 1 223 ? 17.455 22.285 -4.014 1.00 13.78 220 THR A O 1
ATOM 1903 N N . LEU A 1 224 ? 16.564 22.285 -1.964 1.00 14.05 221 LEU A N 1
ATOM 1904 C CA . LEU A 1 224 ? 15.253 22.733 -2.431 1.00 12.02 221 LEU A CA 1
ATOM 1905 C C . LEU A 1 224 ? 15.256 24.162 -2.995 1.00 11.49 221 LEU A C 1
ATOM 1906 O O . LEU A 1 224 ? 14.466 24.493 -3.891 1.00 11.69 221 LEU A O 1
ATOM 1911 N N . TRP A 1 225 ? 16.135 25.001 -2.458 1.00 10.98 222 TRP A N 1
ATOM 1912 C CA . TRP A 1 225 ? 16.209 26.399 -2.860 1.00 10.82 222 TRP A CA 1
ATOM 1913 C C . TRP A 1 225 ? 17.614 26.678 -3.399 1.00 10.98 222 TRP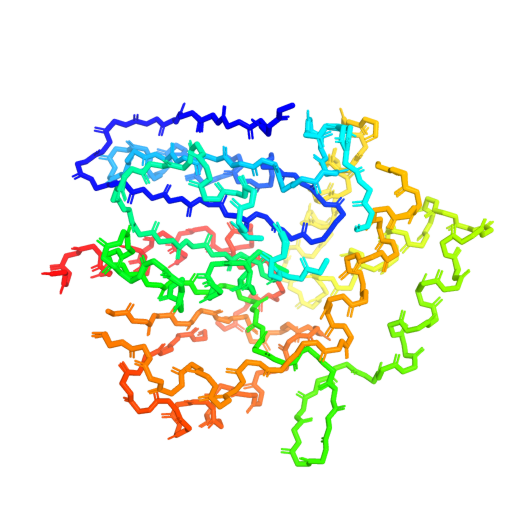 A C 1
ATOM 1914 O O . TRP A 1 225 ? 18.435 27.307 -2.726 1.00 10.15 222 TRP A O 1
ATOM 1925 N N . PRO A 1 226 ? 17.903 26.204 -4.615 1.00 10.78 223 PRO A N 1
ATOM 1926 C CA . PRO A 1 226 ? 19.286 26.275 -5.117 1.00 10.53 223 PRO A CA 1
ATOM 1927 C C . PRO A 1 226 ? 19.821 27.701 -5.254 1.00 10.39 223 PRO A C 1
ATOM 1928 O O . PRO A 1 226 ? 21.041 27.904 -5.224 1.00 12.19 223 PRO A O 1
ATOM 1932 N N A HIS A 1 227 ? 18.943 28.690 -5.403 0.50 11.70 224 HIS A N 1
ATOM 1933 N N B HIS A 1 227 ? 18.914 28.666 -5.361 0.50 11.26 224 HIS A N 1
ATOM 1934 C CA A HIS A 1 227 ? 19.416 30.071 -5.569 0.50 12.80 224 HIS A CA 1
ATOM 1935 C CA B HIS A 1 227 ? 19.296 30.062 -5.556 0.50 12.14 224 HIS A CA 1
ATOM 1936 C C A HIS A 1 227 ? 19.813 30.698 -4.225 0.50 11.89 224 HIS A C 1
ATOM 1937 C C B HIS A 1 227 ? 19.587 30.778 -4.233 0.50 11.16 224 HIS A C 1
ATOM 1938 O O A HIS A 1 227 ? 20.504 31.723 -4.195 0.50 13.37 224 HIS A O 1
ATOM 1939 O O B HIS A 1 227 ? 19.983 31.943 -4.229 0.50 12.12 224 HIS A O 1
ATOM 1952 N N . SER A 1 228 ? 19.396 30.075 -3.121 1.00 11.83 225 SER A N 1
ATOM 1953 C CA . SER A 1 228 ? 19.679 30.619 -1.795 1.00 10.21 225 SER A CA 1
ATOM 1954 C C . SER A 1 228 ? 21.038 30.168 -1.290 1.00 9.07 225 SER A C 1
ATOM 1955 O O . SER A 1 228 ? 21.664 29.271 -1.868 1.00 11.07 225 SER A O 1
ATOM 1958 N N . THR A 1 229 ? 21.499 30.784 -0.209 1.00 9.39 226 THR A N 1
ATOM 1959 C CA . THR A 1 229 ? 22.685 30.284 0.493 1.00 10.36 226 THR A CA 1
ATOM 1960 C C . THR A 1 229 ? 22.445 30.246 1.992 1.00 9.46 226 THR A C 1
ATOM 1961 O O . THR A 1 229 ? 21.478 30.834 2.493 1.00 9.37 226 THR A O 1
ATOM 1965 N N . SER A 1 230 ? 23.332 29.570 2.715 1.00 10.81 227 SER A N 1
ATOM 1966 C CA . SER A 1 230 ? 23.132 29.384 4.137 1.00 11.10 227 SER A CA 1
ATOM 1967 C C . SER A 1 230 ? 24.427 29.472 4.915 1.00 10.95 227 SER A C 1
ATOM 1968 O O . SER A 1 230 ? 25.521 29.267 4.366 1.00 13.70 227 SER A O 1
ATOM 1971 N N . GLN A 1 231 ? 24.293 29.758 6.200 1.00 11.14 228 GLN A N 1
ATOM 1972 C CA . GLN A 1 231 ? 25.420 29.729 7.132 1.00 12.30 228 GLN A CA 1
ATOM 1973 C C . GLN A 1 231 ? 24.913 29.225 8.478 1.00 12.89 228 GLN A C 1
ATOM 1974 O O . GLN A 1 231 ? 23.893 29.714 8.982 1.00 11.98 228 GLN A O 1
ATOM 1980 N N . ILE A 1 232 ? 25.601 28.233 9.029 1.00 13.60 229 ILE A N 1
ATOM 1981 C CA . ILE A 1 232 ? 25.319 27.705 10.360 1.00 14.06 229 ILE A CA 1
ATOM 1982 C C . ILE A 1 232 ? 26.366 28.192 11.344 1.00 16.38 229 ILE A C 1
ATOM 1983 O O . ILE A 1 232 ? 27.565 27.995 11.138 1.00 18.58 229 ILE A O 1
ATOM 2004 N N . ALA A 1 234 ? 28.143 27.735 14.670 1.00 18.89 231 ALA A N 1
ATOM 2005 C CA . ALA A 1 234 ? 28.398 26.489 15.410 1.00 21.81 231 ALA A CA 1
ATOM 2006 C C . ALA A 1 234 ? 27.963 26.424 16.864 1.00 23.65 231 ALA A C 1
ATOM 2007 O O . ALA A 1 234 ? 27.549 25.363 17.347 1.00 27.16 231 ALA A O 1
ATOM 2009 N N . LYS A 1 235 ? 28.089 27.532 17.575 1.00 21.18 232 LYS A N 1
ATOM 2010 C CA . LYS A 1 235 ? 27.849 27.506 19.007 1.00 22.27 232 LYS A CA 1
ATOM 2011 C C . LYS A 1 235 ? 26.621 28.309 19.390 1.00 21.32 232 LYS A C 1
ATOM 2012 O O . LYS A 1 235 ? 26.406 28.586 20.563 1.00 24.05 232 LYS A O 1
ATOM 2018 N N . ALA A 1 236 ? 25.816 28.680 18.398 1.00 20.39 233 ALA A N 1
ATOM 2019 C CA . ALA A 1 236 ? 24.607 29.460 18.657 1.00 18.78 233 ALA A CA 1
ATOM 2020 C C . ALA A 1 236 ? 23.391 28.552 18.684 1.00 18.05 233 ALA A C 1
ATOM 2021 O O . ALA A 1 236 ? 23.373 27.502 18.026 1.00 18.32 233 ALA A O 1
ATOM 2023 N N . ALA A 1 237 ? 22.362 28.977 19.418 1.00 17.16 234 ALA A N 1
ATOM 2024 C CA . ALA A 1 237 ? 21.080 28.286 19.402 1.00 17.05 234 ALA A CA 1
ATOM 2025 C C . ALA A 1 237 ? 20.080 29.108 18.581 1.00 16.24 234 ALA A C 1
ATOM 2026 O O . ALA A 1 237 ? 20.378 29.503 17.448 1.00 16.12 234 ALA A O 1
ATOM 2028 N N . HIS A 1 238 ? 18.917 29.396 19.150 1.00 16.16 235 HIS A N 1
ATOM 2029 C CA . HIS A 1 238 ? 17.833 30.025 18.387 1.00 16.77 235 HIS A CA 1
ATOM 2030 C C . HIS A 1 238 ? 17.935 31.548 18.290 1.00 14.74 235 HIS A C 1
ATOM 2031 O O . HIS A 1 238 ? 17.170 32.171 17.554 1.00 15.77 235 HIS A O 1
ATOM 2038 N N . ALA A 1 239 ? 18.887 32.147 18.999 1.00 16.81 236 ALA A N 1
ATOM 2039 C CA . ALA A 1 239 ? 19.048 33.598 18.954 1.00 15.69 236 ALA A CA 1
ATOM 2040 C C . ALA A 1 239 ? 20.490 33.981 18.636 1.00 15.28 236 ALA A C 1
ATOM 2041 O O . ALA A 1 239 ? 21.172 34.560 19.473 1.00 17.54 236 ALA A O 1
ATOM 2043 N N . PRO A 1 240 ? 20.956 33.676 17.410 1.00 16.93 237 PRO A N 1
ATOM 2044 C CA . PRO A 1 240 ? 22.388 33.844 17.132 1.00 18.08 237 PRO A CA 1
ATOM 2045 C C . PRO A 1 240 ? 22.889 35.287 17.202 1.00 17.75 237 PRO A C 1
ATOM 2046 O O . PRO A 1 240 ? 24.073 35.492 17.465 1.00 18.86 237 PRO A O 1
ATOM 2050 N N . PHE A 1 241 ? 22.027 36.269 16.954 1.00 16.75 238 PHE A N 1
ATOM 2051 C CA . PHE A 1 241 ? 22.455 37.662 17.064 1.00 15.96 238 PHE A CA 1
ATOM 2052 C C . PHE A 1 241 ? 22.639 38.108 18.523 1.00 16.41 238 PHE A C 1
ATOM 2053 O O . PHE A 1 241 ? 23.269 39.136 18.780 1.00 17.71 238 PHE A O 1
ATOM 2061 N N . ILE A 1 242 ? 22.074 37.361 19.475 1.00 16.01 239 ILE A N 1
ATOM 2062 C CA . ILE A 1 242 ? 22.280 37.656 20.892 1.00 18.07 239 ILE A CA 1
ATOM 2063 C C . ILE A 1 242 ? 23.503 36.918 21.404 1.00 18.74 239 ILE A C 1
ATOM 2064 O O . ILE A 1 242 ? 24.359 37.502 22.075 1.00 21.62 239 ILE A O 1
ATOM 2069 N N . SER A 1 243 ? 23.611 35.634 21.070 1.00 18.52 240 SER A N 1
ATOM 2070 C CA . SER A 1 243 ? 24.739 34.835 21.572 1.00 18.77 240 SER A CA 1
ATOM 2071 C C . SER A 1 243 ? 26.036 35.113 20.819 1.00 19.02 240 SER A C 1
ATOM 2072 O O . SER A 1 243 ? 27.130 35.011 21.397 1.00 21.02 240 SER A O 1
ATOM 2075 N N . HIS A 1 244 ? 25.920 35.448 19.534 1.00 19.79 241 HIS A N 1
ATOM 2076 C CA . HIS A 1 244 ? 27.094 35.652 18.672 1.00 19.95 241 HIS A CA 1
ATOM 2077 C C . HIS A 1 244 ? 26.950 36.862 17.778 1.00 19.27 241 HIS A C 1
ATOM 2078 O O . HIS A 1 244 ? 26.920 36.746 16.545 1.00 19.25 241 HIS A O 1
ATOM 2085 N N . PRO A 1 245 ? 26.862 38.037 18.400 1.00 18.79 242 PRO A N 1
ATOM 2086 C CA . PRO A 1 245 ? 26.612 39.254 17.632 1.00 19.74 242 PRO A CA 1
ATOM 2087 C C . PRO A 1 245 ? 27.710 39.553 16.611 1.00 20.87 242 PRO A C 1
ATOM 2088 O O . PRO A 1 245 ? 27.397 40.062 15.532 1.00 19.25 242 PRO A O 1
ATOM 2092 N N . ALA A 1 246 ? 28.969 39.246 16.921 1.00 23.43 243 ALA A N 1
ATOM 2093 C CA . ALA A 1 246 ? 30.061 39.545 15.990 1.00 23.42 243 ALA A CA 1
ATOM 2094 C C . ALA A 1 246 ? 29.962 38.760 14.679 1.00 22.57 243 ALA A C 1
ATOM 2095 O O . ALA A 1 246 ? 30.100 39.327 13.589 1.00 22.87 243 ALA A O 1
ATOM 2097 N N . ALA A 1 247 ? 29.700 37.464 14.783 1.00 22.02 244 ALA A N 1
ATOM 2098 C CA . ALA A 1 247 ? 29.575 36.613 13.610 1.00 20.70 244 ALA A CA 1
ATOM 2099 C C . ALA A 1 247 ? 28.320 36.985 12.825 1.00 18.73 244 ALA A C 1
ATOM 2100 O O . ALA A 1 247 ? 28.311 36.955 11.594 1.00 18.58 244 ALA A O 1
ATOM 2102 N N . PHE A 1 248 ? 27.263 37.345 13.548 1.00 17.26 245 PHE A N 1
ATOM 2103 C CA . PHE A 1 248 ? 26.016 37.755 12.923 1.00 15.87 245 PHE A CA 1
ATOM 2104 C C . PHE A 1 248 ? 26.242 39.013 12.077 1.00 16.04 245 PHE A C 1
ATOM 2105 O O . PHE A 1 248 ? 25.839 39.078 10.904 1.00 14.77 245 PHE A O 1
ATOM 2113 N N . CYS A 1 249 ? 26.898 40.014 12.661 1.00 16.26 246 CYS A N 1
ATOM 2114 C CA . CYS A 1 249 ? 27.138 41.260 11.935 1.00 15.98 246 CYS A CA 1
ATOM 2115 C C . CYS A 1 249 ? 28.054 41.026 10.728 1.00 16.28 246 CYS A C 1
ATOM 2116 O O . CYS A 1 249 ? 27.850 41.613 9.670 1.00 16.59 246 CYS A O 1
ATOM 2119 N N . GLN A 1 250 ? 29.058 40.163 10.886 1.00 17.10 247 GLN A N 1
ATOM 2120 C CA . GLN A 1 250 ? 29.948 39.846 9.769 1.00 17.52 247 GLN A CA 1
ATOM 2121 C C . GLN A 1 250 ? 29.214 39.237 8.568 1.00 16.68 247 GLN A C 1
ATOM 2122 O O . GLN A 1 250 ? 29.514 39.575 7.413 1.00 17.00 247 GLN A O 1
ATOM 2128 N N . ALA A 1 251 ? 28.253 38.350 8.834 1.00 15.17 248 ALA A N 1
ATOM 2129 C CA . ALA A 1 251 ? 27.437 37.790 7.765 1.00 14.10 248 ALA A CA 1
ATOM 2130 C C . ALA A 1 251 ? 26.717 38.906 7.012 1.00 12.12 248 ALA A C 1
ATOM 2131 O O . ALA A 1 251 ? 26.615 38.866 5.776 1.00 12.00 248 ALA A O 1
ATOM 2133 N N . LEU A 1 252 ? 26.236 39.915 7.735 1.00 11.36 249 LEU A N 1
ATOM 2134 C CA . LEU A 1 252 ? 25.520 40.996 7.065 1.00 11.45 249 LEU A CA 1
ATOM 2135 C C . LEU A 1 252 ? 26.446 41.917 6.264 1.00 12.87 249 LEU A C 1
ATOM 2136 O O . LEU A 1 252 ? 26.035 42.460 5.248 1.00 12.95 249 LEU A O 1
ATOM 2157 N N . THR A 1 254 ? 29.192 40.913 4.741 1.00 13.51 251 THR A N 1
ATOM 2158 C CA . THR A 1 254 ? 29.545 40.148 3.561 1.00 13.86 251 THR A CA 1
ATOM 2159 C C . THR A 1 254 ? 28.389 40.238 2.569 1.00 13.11 251 THR A C 1
ATOM 2160 O O . THR A 1 254 ? 28.590 40.434 1.377 1.00 14.12 251 THR A O 1
ATOM 2164 N N . LEU A 1 255 ? 27.166 40.133 3.071 1.00 11.67 252 LEU A N 1
ATOM 2165 C CA . LEU A 1 255 ? 26.001 40.260 2.198 1.00 11.83 252 LEU A CA 1
ATOM 2166 C C . LEU A 1 255 ? 25.972 41.650 1.559 1.00 13.30 252 LEU A C 1
ATOM 2167 O O . LEU A 1 255 ? 25.790 41.785 0.349 1.00 13.66 252 LEU A O 1
ATOM 2172 N N . LYS A 1 256 ? 26.149 42.684 2.372 1.00 12.19 253 LYS A N 1
ATOM 2173 C CA . LYS A 1 256 ? 26.061 44.050 1.866 1.00 11.56 253 LYS A CA 1
ATOM 2174 C C . LYS A 1 256 ? 27.032 44.286 0.704 1.00 13.51 253 LYS A C 1
ATOM 2175 O O . LYS A 1 256 ? 26.675 44.880 -0.319 1.00 13.61 253 LYS A O 1
ATOM 2181 N N A SER A 1 257 ? 28.259 43.813 0.882 0.65 12.01 254 SER A N 1
ATOM 2182 N N B SER A 1 257 ? 28.262 43.812 0.859 0.35 13.74 254 SER A N 1
ATOM 2183 C CA A SER A 1 257 ? 29.302 43.993 -0.127 0.65 13.70 254 SER A CA 1
ATOM 2184 C CA B SER A 1 257 ? 29.284 44.032 -0.164 0.35 15.47 254 SER A CA 1
ATOM 2185 C C A SER A 1 257 ? 28.971 43.273 -1.436 0.65 16.42 254 SER A C 1
ATOM 2186 C C B SER A 1 257 ? 29.033 43.220 -1.437 0.35 16.81 254 SER A C 1
ATOM 2187 O O A SER A 1 257 ? 29.432 43.687 -2.508 0.65 18.10 254 SER A O 1
ATOM 2188 O O B SER A 1 257 ? 29.616 43.508 -2.487 0.35 17.97 254 SER A O 1
ATOM 2193 N N . SER A 1 258 ? 28.170 42.210 -1.338 1.00 16.26 255 SER A N 1
ATOM 2194 C CA . SER A 1 258 ? 27.864 41.330 -2.471 1.00 16.73 255 SER A CA 1
ATOM 2195 C C . SER A 1 258 ? 26.664 41.760 -3.311 1.00 17.87 255 SER A C 1
ATOM 2196 O O . SER A 1 258 ? 26.333 41.101 -4.310 1.00 20.28 255 SER A O 1
ATOM 2199 N N . LEU A 1 259 ? 25.999 42.842 -2.918 1.00 18.24 256 LEU A N 1
ATOM 2200 C CA . LEU A 1 259 ? 24.765 43.220 -3.608 1.00 20.60 256 LEU A CA 1
ATOM 2201 C C . LEU A 1 259 ? 24.993 43.722 -5.031 1.00 25.57 256 LEU A C 1
ATOM 2202 O O . LEU A 1 259 ? 26.116 44.047 -5.430 1.00 25.53 256 LEU A O 1
#

Organism: Salmonella typhimurium (strain LT2 / SGSC1412 / ATCC 700720) (NCBI:txid99287)

B-factor: mean 18.23, std 10.47, range [4.83, 73.54]

Radius of gyration: 16.52 Å; Cα contacts (8 Å, |Δi|>4): 542; chains: 1; bounding box: 36×42×40 Å

Solvent-accessible surface area: 10683 Å² total

InterPro domains:
  IPR000073 Alpha/beta hydrolase fold-1 [PF00561] (15-242)
  IPR010076 Pimeloyl-[acyl-carrier protein] methyl ester esterase [MF_01260] (4-254)
  IPR010076 Pimeloyl-[acyl-carrier protein] methyl ester esterase [TIGR01738] (10-252)
  IPR029058 Alpha/Beta hydrolase fold [G3DSA:3.40.50.1820] (1-256)
  IPR029058 Alpha/Beta hydrolase fold [SSF53474] (3-250)

Nearest PDB structures (foldseek):
  4nmw-assembly1_A  TM=1.004E+00  e=1.369E-54  Salmonella enterica subsp. enterica serovar Typhimurium str. LT2
  1m33-assembly1_A  TM=9.894E-01  e=1.115E-45  Escherichia coli
  4etw-assembly2_C  TM=9.918E-01  e=8.409E-45  Shigella flexneri
  6k5e-assembly1_A  TM=9.736E-01  e=1.747E-41  Klebsiella pneumoniae
  6k5e-assembly1_E  TM=9.656E-01  e=4.816E-39  Klebsiella pneumoniae

Sequence (247 aa):
DIWWQQTYGEEGNCHLVLLLHGWGLNAEVVWHCIIRREEEELGSHFTLHLVDLPGYGRSSSGGFGATLEEETAQQVAKNAPDDQAIWLGWSLGGLVASQALTTHPERVQALVTVVASSPCFSSAREGWPGIKPEILGGFQQQQLSDDFQRTVERRFLALQTLGTETARQDARTLKSSVVVLAQPPDDVEEVLNGGLEILKTVDLREEALKNVNNPFLRLYGYLDGLVPRKIVPLLDTLWPHHSTSQIAKAAHAPFISHPAAFCQALTLKSSSL

CATH classification: 3.40.50.1820